Protein AF-A0A9D6CGY8-F1 (afdb_monomer)

Radius of gyration: 36.43 Å; Cα contacts (8 Å, |Δi|>4): 70; chains: 1; bounding box: 63×140×87 Å

Structure (mmCIF, N/CA/C/O backbone):
data_AF-A0A9D6CGY8-F1
#
_entry.id   AF-A0A9D6CGY8-F1
#
loop_
_atom_site.group_PDB
_atom_site.id
_atom_site.type_symbol
_atom_site.label_atom_id
_atom_site.label_alt_id
_atom_site.label_comp_id
_atom_site.label_asym_id
_atom_site.label_entity_id
_atom_site.label_seq_id
_atom_site.pdbx_PDB_ins_code
_atom_site.Cartn_x
_atom_site.Cartn_y
_atom_site.Cartn_z
_atom_site.occupancy
_atom_site.B_iso_or_equiv
_atom_site.auth_seq_id
_atom_site.auth_comp_id
_atom_site.auth_asym_id
_atom_site.auth_atom_id
_atom_site.pdbx_PDB_model_num
ATOM 1 N N . MET A 1 1 ? 20.160 89.219 35.884 1.00 53.94 1 MET A N 1
ATOM 2 C CA . MET A 1 1 ? 20.445 87.842 36.330 1.00 53.94 1 MET A CA 1
ATOM 3 C C . MET A 1 1 ? 19.257 87.003 35.904 1.00 53.94 1 MET A C 1
ATOM 5 O O . MET A 1 1 ? 18.220 87.092 36.541 1.00 53.94 1 MET A O 1
AT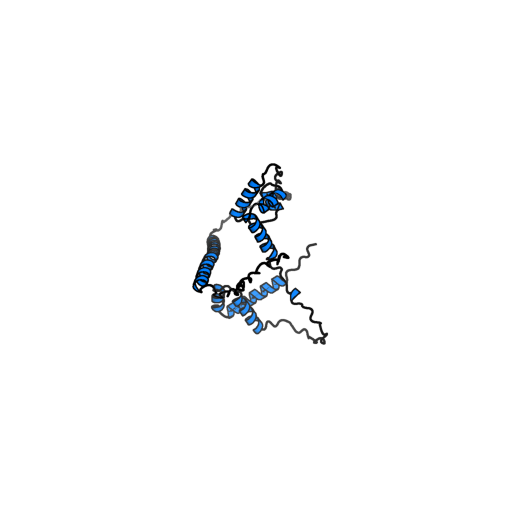OM 9 N N . ALA A 1 2 ? 19.349 86.359 34.744 1.00 49.28 2 ALA A N 1
ATOM 10 C CA . ALA A 1 2 ? 18.290 85.524 34.187 1.00 49.28 2 ALA A CA 1
ATOM 11 C C . ALA A 1 2 ? 18.932 84.180 33.837 1.00 49.28 2 ALA A C 1
ATOM 13 O O . ALA A 1 2 ? 19.940 84.161 33.132 1.00 49.28 2 ALA A O 1
ATOM 14 N N . ASP A 1 3 ? 18.400 83.115 34.431 1.00 51.38 3 ASP A N 1
ATOM 15 C CA . ASP A 1 3 ? 18.926 81.755 34.383 1.00 51.38 3 ASP A CA 1
ATOM 16 C C . ASP A 1 3 ? 18.882 81.156 32.972 1.00 51.38 3 ASP A C 1
ATOM 18 O O . ASP A 1 3 ? 17.837 81.085 32.322 1.00 51.38 3 ASP A O 1
ATOM 22 N N . ASP A 1 4 ? 20.049 80.694 32.529 1.00 55.53 4 ASP A N 1
ATOM 23 C CA . ASP A 1 4 ? 20.304 80.022 31.258 1.00 55.53 4 ASP A CA 1
ATOM 24 C C . ASP A 1 4 ? 19.995 78.522 31.421 1.00 55.53 4 ASP A C 1
ATOM 26 O O . ASP A 1 4 ? 20.866 77.701 31.706 1.00 55.53 4 ASP A O 1
ATOM 30 N N . ASN A 1 5 ? 18.719 78.148 31.304 1.00 69.38 5 ASN A N 1
ATOM 31 C CA . ASN A 1 5 ? 18.292 76.750 31.366 1.00 69.38 5 ASN A CA 1
ATOM 32 C C . ASN A 1 5 ? 18.092 76.202 29.944 1.00 69.38 5 ASN A C 1
ATOM 34 O O . ASN A 1 5 ? 16.983 76.200 29.405 1.00 69.38 5 ASN A O 1
ATOM 38 N N . ARG A 1 6 ? 19.189 75.779 29.302 1.00 59.38 6 ARG A N 1
ATOM 39 C CA . ARG A 1 6 ? 19.143 75.095 28.001 1.00 59.38 6 ARG A CA 1
ATOM 40 C C . ARG A 1 6 ? 19.013 73.579 28.192 1.00 59.38 6 ARG A C 1
ATOM 42 O O . ARG A 1 6 ? 19.896 72.977 28.801 1.00 59.38 6 ARG A O 1
ATOM 49 N N . PRO A 1 7 ? 17.985 72.930 27.620 1.00 63.53 7 PRO A N 1
ATOM 50 C CA . PRO A 1 7 ? 17.861 71.481 27.662 1.00 63.53 7 PRO A CA 1
ATOM 51 C C . PRO A 1 7 ? 18.929 70.822 26.776 1.00 63.53 7 PRO A C 1
ATOM 53 O O . PRO A 1 7 ? 18.987 71.035 25.565 1.00 63.53 7 PRO A O 1
ATOM 56 N N . THR A 1 8 ? 19.784 70.009 27.395 1.00 72.25 8 THR A N 1
ATOM 57 C CA . THR A 1 8 ? 20.736 69.124 26.718 1.00 72.25 8 THR A CA 1
ATOM 58 C C . THR A 1 8 ? 19.967 68.036 25.968 1.00 72.25 8 THR A C 1
ATOM 60 O O . THR A 1 8 ? 19.312 67.196 26.582 1.00 72.25 8 THR A O 1
ATOM 63 N N . LEU A 1 9 ? 20.030 68.047 24.635 1.00 68.94 9 LEU A N 1
ATOM 64 C CA . LEU A 1 9 ? 19.456 66.979 23.819 1.00 68.94 9 LEU A CA 1
ATOM 65 C C . LEU A 1 9 ? 20.288 65.691 23.965 1.00 68.94 9 LEU A C 1
ATOM 67 O O . LEU A 1 9 ? 21.520 65.758 23.927 1.00 68.94 9 LEU A O 1
ATOM 71 N N . PRO A 1 10 ? 19.646 64.518 24.108 1.00 64.94 10 PRO A N 1
ATOM 72 C CA . PRO A 1 10 ? 20.347 63.246 24.180 1.00 64.94 10 PRO A CA 1
ATOM 73 C C . PRO A 1 10 ? 21.010 62.925 22.836 1.00 64.94 10 PRO A C 1
ATOM 75 O O . PRO A 1 10 ? 20.368 62.876 21.787 1.00 64.94 10 PRO A O 1
ATOM 78 N N . SER A 1 11 ? 22.321 62.705 22.904 1.00 67.50 11 SER A N 1
ATOM 79 C CA . SER A 1 11 ? 23.175 62.255 21.807 1.00 67.50 11 SER A CA 1
ATOM 80 C C . SER A 1 11 ? 22.646 60.936 21.232 1.00 67.50 11 SER A C 1
ATOM 82 O O . SER A 1 11 ? 22.666 59.901 21.901 1.00 67.50 11 SER A O 1
ATOM 84 N N . MET A 1 12 ? 22.131 60.974 20.002 1.00 57.94 12 MET A N 1
ATOM 85 C CA . MET A 1 12 ? 21.681 59.781 19.289 1.00 57.94 12 MET A CA 1
ATOM 86 C C . MET A 1 12 ? 22.905 59.000 18.804 1.00 57.94 12 MET A C 1
ATOM 88 O O . MET A 1 12 ? 23.579 59.397 17.855 1.00 57.94 12 MET A O 1
ATOM 92 N N . ALA A 1 13 ? 23.203 57.889 19.476 1.00 66.00 13 ALA A N 1
ATOM 93 C CA . ALA A 1 13 ? 24.214 56.940 19.036 1.00 66.00 13 ALA A CA 1
ATOM 94 C C . ALA A 1 13 ? 23.815 56.341 17.676 1.00 66.00 13 ALA A C 1
ATOM 96 O O . ALA A 1 13 ? 22.717 55.804 17.519 1.00 66.00 13 ALA A O 1
ATOM 97 N N . ASN A 1 14 ? 24.717 56.441 16.696 1.00 64.12 14 ASN A N 1
ATOM 98 C CA . ASN A 1 14 ? 24.545 55.848 15.372 1.00 64.12 14 ASN A CA 1
ATOM 99 C C . ASN A 1 14 ? 24.391 54.318 15.486 1.00 64.12 14 ASN A C 1
ATOM 101 O O . ASN A 1 14 ? 25.255 53.674 16.091 1.00 64.12 14 ASN A O 1
ATOM 105 N N . PRO A 1 15 ? 23.345 53.714 14.894 1.00 65.50 15 PRO A N 1
ATOM 106 C CA . PRO A 1 15 ? 23.182 52.268 14.899 1.00 65.50 15 PRO A CA 1
ATOM 107 C C . PRO A 1 15 ? 24.289 51.614 14.066 1.00 65.50 15 PRO A C 1
ATOM 109 O O . PRO A 1 15 ? 24.511 51.951 12.903 1.00 65.50 15 PRO A O 1
ATOM 112 N N . THR A 1 16 ? 24.994 50.664 14.679 1.00 72.56 16 THR A N 1
ATOM 113 C CA . THR A 1 16 ? 25.997 49.829 14.017 1.00 72.56 16 THR A CA 1
ATOM 114 C C . THR A 1 16 ? 25.349 49.076 12.845 1.00 72.56 16 THR A C 1
ATOM 116 O O . THR A 1 16 ? 24.300 48.453 13.038 1.00 72.56 16 THR A O 1
ATOM 119 N N . PRO A 1 17 ? 25.930 49.106 11.630 1.00 67.50 17 PRO A N 1
ATOM 120 C CA . PRO A 1 17 ? 25.358 48.420 10.479 1.00 67.50 17 PRO A CA 1
ATOM 121 C C . PRO A 1 17 ? 25.337 46.910 10.731 1.00 67.50 17 PRO A C 1
ATOM 123 O O . PRO A 1 17 ? 26.370 46.277 10.942 1.00 67.50 17 PRO A O 1
ATOM 126 N N . THR A 1 18 ? 24.135 46.336 10.723 1.00 74.06 18 THR A N 1
ATOM 127 C CA . THR A 1 18 ? 23.935 44.888 10.821 1.00 74.06 18 THR A CA 1
ATOM 128 C C . THR A 1 18 ? 24.473 44.237 9.542 1.00 74.06 18 THR A C 1
ATOM 130 O O . THR A 1 18 ? 24.044 44.626 8.452 1.00 74.06 18 THR A O 1
ATOM 133 N N . PRO A 1 19 ? 25.413 43.277 9.625 1.00 69.44 19 PRO A N 1
ATOM 134 C CA . PRO A 1 19 ? 25.970 42.636 8.441 1.00 69.44 19 PRO A CA 1
ATOM 135 C C . PRO A 1 19 ? 24.878 41.853 7.707 1.00 69.44 19 PRO A C 1
ATOM 137 O O . PRO A 1 19 ? 24.155 41.052 8.302 1.00 69.44 19 PRO A O 1
ATOM 140 N N . ALA A 1 20 ? 24.754 42.105 6.403 1.00 68.19 20 ALA A N 1
ATOM 141 C CA . ALA A 1 20 ? 23.779 41.441 5.550 1.00 68.19 20 ALA A CA 1
ATOM 142 C C . ALA A 1 20 ? 23.981 39.910 5.571 1.00 68.19 20 ALA A C 1
ATOM 144 O O . ALA A 1 20 ? 25.125 39.441 5.535 1.00 68.19 20 ALA A O 1
ATOM 145 N N . PRO A 1 21 ? 22.893 39.117 5.609 1.00 67.31 21 PRO A N 1
ATOM 146 C CA . PRO A 1 21 ? 22.975 37.664 5.588 1.00 67.31 21 PRO A CA 1
ATOM 147 C C . PRO A 1 21 ? 23.623 37.218 4.278 1.00 67.31 21 PRO A C 1
ATOM 149 O O . PRO A 1 21 ? 23.075 37.419 3.194 1.00 67.31 21 PRO A O 1
ATOM 152 N N . GLN A 1 22 ? 24.813 36.627 4.374 1.00 66.19 22 GLN A N 1
ATOM 153 C CA . GLN A 1 22 ? 25.491 36.105 3.197 1.00 66.19 22 GLN A CA 1
ATOM 154 C C . GLN A 1 22 ? 24.674 34.960 2.581 1.00 66.19 22 GLN A C 1
ATOM 156 O O . GLN A 1 22 ? 24.158 34.108 3.317 1.00 66.19 22 GLN A O 1
ATOM 161 N N . PRO A 1 23 ? 24.559 34.902 1.242 1.00 62.47 23 PRO A N 1
ATOM 162 C CA . PRO A 1 23 ? 23.897 33.798 0.572 1.00 62.47 23 PRO A CA 1
ATOM 163 C C . PRO A 1 23 ? 24.663 32.515 0.888 1.00 62.47 23 PRO A C 1
ATOM 165 O O . PRO A 1 23 ? 25.840 32.367 0.553 1.00 62.47 23 PRO A O 1
ATOM 168 N N . ARG A 1 24 ? 23.989 31.577 1.558 1.00 60.00 24 ARG A N 1
ATOM 169 C CA . ARG A 1 24 ? 24.503 30.227 1.778 1.00 60.00 24 ARG A CA 1
ATOM 170 C C . ARG A 1 24 ? 24.779 29.610 0.411 1.00 60.00 24 ARG A C 1
ATOM 172 O O . ARG A 1 24 ? 23.849 29.210 -0.285 1.00 60.00 24 ARG A O 1
ATOM 179 N N . ARG A 1 25 ? 26.055 29.547 0.023 1.00 51.72 25 ARG A N 1
ATOM 180 C CA . ARG A 1 25 ? 26.517 28.699 -1.076 1.00 51.72 25 ARG A CA 1
ATOM 181 C C . ARG A 1 25 ? 26.150 27.267 -0.708 1.00 51.72 25 ARG A C 1
ATOM 183 O O . ARG A 1 25 ? 26.839 26.631 0.083 1.00 51.72 25 ARG A O 1
ATOM 190 N N . LEU A 1 26 ? 25.031 26.793 -1.247 1.00 54.16 26 LEU A N 1
ATOM 191 C CA . LEU A 1 26 ? 24.694 25.381 -1.269 1.00 54.16 26 LEU A CA 1
ATOM 192 C C . LEU A 1 26 ? 25.795 24.708 -2.081 1.00 54.16 26 LEU A C 1
ATOM 194 O O . LEU A 1 26 ? 25.855 24.830 -3.303 1.00 54.16 26 LEU A O 1
ATOM 198 N N . SER A 1 27 ? 26.726 24.083 -1.372 1.00 52.19 27 SER A N 1
ATOM 199 C CA . SER A 1 27 ? 27.723 23.195 -1.938 1.00 52.19 27 SER A CA 1
ATOM 200 C C . SER A 1 27 ? 26.984 22.088 -2.679 1.00 52.19 27 SER A C 1
ATOM 202 O O . SER A 1 27 ? 26.494 21.140 -2.069 1.00 52.19 27 SER A O 1
ATOM 204 N N . LEU A 1 28 ? 26.911 22.234 -4.000 1.00 56.88 28 LEU A N 1
ATOM 205 C CA . LEU A 1 28 ? 26.481 21.234 -4.971 1.00 56.88 28 LEU A CA 1
ATOM 206 C C . LEU A 1 28 ? 27.541 20.120 -5.086 1.00 56.88 28 LEU A C 1
ATOM 208 O O . LEU A 1 28 ? 27.944 19.731 -6.176 1.00 56.88 28 LEU A O 1
ATOM 212 N N . PHE A 1 29 ? 28.060 19.652 -3.952 1.00 51.62 29 PHE A N 1
ATOM 213 C CA . PHE A 1 29 ? 28.848 18.435 -3.894 1.00 51.62 29 PHE A CA 1
ATOM 214 C C . PHE A 1 29 ? 27.840 17.302 -3.791 1.00 51.62 29 PHE A C 1
ATOM 216 O O . PHE A 1 29 ? 27.239 17.078 -2.739 1.00 51.62 29 PHE A O 1
ATOM 223 N N . GLY A 1 30 ? 27.601 16.644 -4.926 1.00 58.78 30 GLY A N 1
ATOM 224 C CA . GLY A 1 30 ? 26.879 15.382 -4.953 1.00 58.78 30 GLY A CA 1
ATOM 225 C C . GLY A 1 30 ? 27.506 14.383 -3.972 1.00 58.78 30 GLY A C 1
ATOM 226 O O . GLY A 1 30 ? 28.678 14.534 -3.605 1.00 58.78 30 GLY A O 1
ATOM 227 N N . PRO A 1 31 ? 26.735 13.380 -3.518 1.00 55.56 31 PRO A N 1
ATOM 228 C CA . PRO A 1 31 ? 27.263 12.352 -2.634 1.00 55.56 31 PRO A CA 1
ATOM 229 C C . PRO A 1 31 ? 28.539 11.758 -3.251 1.00 55.56 31 PRO A C 1
ATOM 231 O O . PRO A 1 31 ? 28.585 11.560 -4.469 1.00 55.56 31 PRO A O 1
ATOM 234 N N . PRO A 1 32 ? 29.589 11.506 -2.446 1.00 60.88 32 PRO A N 1
ATOM 235 C CA . PRO A 1 32 ? 30.816 10.912 -2.955 1.00 60.88 32 PRO A CA 1
ATOM 236 C C . PRO A 1 32 ? 30.455 9.614 -3.678 1.00 60.88 32 PRO A C 1
ATOM 238 O O . PRO A 1 32 ? 29.660 8.831 -3.165 1.00 60.88 32 PRO A O 1
ATOM 241 N N . VAL A 1 33 ? 31.016 9.390 -4.867 1.00 61.44 33 VAL A N 1
ATOM 242 C CA . VAL A 1 33 ? 30.700 8.239 -5.740 1.00 61.44 33 VAL A CA 1
ATOM 243 C C . VAL A 1 33 ? 30.766 6.904 -4.975 1.00 61.44 33 VAL A C 1
ATOM 245 O O . VAL A 1 33 ? 29.944 6.018 -5.194 1.00 61.44 33 VAL A O 1
ATOM 248 N N . ALA A 1 34 ? 31.643 6.813 -3.971 1.00 62.41 34 ALA A N 1
ATOM 249 C CA . ALA A 1 34 ? 31.746 5.676 -3.057 1.00 62.41 34 ALA A CA 1
ATOM 250 C C . ALA A 1 34 ? 30.457 5.374 -2.255 1.00 62.41 34 ALA A C 1
ATOM 252 O O . ALA A 1 34 ? 30.153 4.213 -1.992 1.00 62.41 34 ALA A O 1
ATOM 253 N N . ALA A 1 35 ? 29.674 6.391 -1.881 1.00 58.28 35 ALA A N 1
ATOM 254 C CA . ALA A 1 35 ? 28.405 6.215 -1.172 1.00 58.28 35 ALA A CA 1
ATOM 255 C C . ALA A 1 35 ? 27.292 5.691 -2.095 1.00 58.28 35 ALA A C 1
ATOM 257 O O . ALA A 1 35 ? 26.419 4.949 -1.648 1.00 58.28 35 ALA A O 1
ATOM 258 N N . VAL A 1 36 ? 27.341 6.033 -3.387 1.00 62.50 36 VAL A N 1
ATOM 259 C CA . VAL A 1 36 ? 26.381 5.532 -4.382 1.00 62.50 36 VAL A CA 1
ATOM 260 C C . VAL A 1 36 ? 26.648 4.054 -4.688 1.00 62.50 36 VAL A C 1
ATOM 262 O O . VAL A 1 36 ? 25.707 3.267 -4.762 1.00 62.50 36 VAL A O 1
ATOM 265 N N . GLU A 1 37 ? 27.916 3.642 -4.776 1.00 68.06 37 GLU A N 1
ATOM 266 C CA . GLU A 1 37 ? 28.275 2.230 -4.972 1.00 68.06 37 GLU A CA 1
ATOM 267 C C . GLU A 1 37 ? 27.946 1.346 -3.761 1.00 68.06 37 GLU A C 1
ATOM 269 O O . GLU A 1 37 ? 27.493 0.212 -3.934 1.00 68.06 37 GLU A O 1
ATOM 274 N N . ALA A 1 38 ? 28.130 1.854 -2.537 1.00 69.75 38 ALA A N 1
ATOM 275 C CA . ALA A 1 38 ? 27.755 1.126 -1.325 1.00 69.75 38 ALA A CA 1
ATOM 276 C C . ALA A 1 38 ? 26.236 0.886 -1.262 1.00 69.75 38 ALA A C 1
ATOM 278 O O . ALA A 1 38 ? 25.800 -0.240 -1.026 1.00 69.75 38 ALA A O 1
ATOM 279 N N . PHE A 1 39 ? 25.437 1.911 -1.578 1.00 63.94 39 PHE A N 1
ATOM 280 C CA . PHE A 1 39 ? 23.978 1.802 -1.608 1.00 63.94 39 PHE A CA 1
ATOM 281 C C . PHE A 1 39 ? 23.478 0.862 -2.720 1.00 63.94 39 PHE A C 1
ATOM 283 O O . PHE A 1 39 ? 22.548 0.084 -2.509 1.00 63.94 39 PHE A O 1
ATOM 290 N N . ALA A 1 40 ? 24.124 0.867 -3.892 1.00 67.06 40 ALA A N 1
ATOM 291 C CA . ALA A 1 40 ? 23.796 -0.057 -4.979 1.00 67.06 40 ALA A CA 1
ATOM 292 C C . ALA A 1 40 ? 24.091 -1.525 -4.613 1.00 67.06 40 ALA A C 1
ATOM 294 O O . ALA A 1 40 ? 23.291 -2.408 -4.929 1.00 67.06 40 ALA A O 1
ATOM 295 N N . LYS A 1 41 ? 25.199 -1.797 -3.905 1.00 72.25 41 LYS A N 1
ATOM 296 C CA . LYS A 1 41 ? 25.520 -3.146 -3.404 1.00 72.25 41 LYS A CA 1
ATOM 297 C C . LYS A 1 41 ? 24.547 -3.616 -2.323 1.00 72.25 41 LYS A C 1
ATOM 299 O O . LYS A 1 41 ? 24.165 -4.783 -2.327 1.00 72.25 41 LYS A O 1
ATOM 304 N N . GLU A 1 42 ? 24.111 -2.725 -1.437 1.00 68.31 42 GLU A N 1
ATOM 305 C CA . GLU A 1 42 ? 23.150 -3.057 -0.379 1.00 68.31 42 GLU A CA 1
ATOM 306 C C . GLU A 1 42 ? 21.751 -3.355 -0.951 1.00 68.31 42 GLU A C 1
ATOM 308 O O . GLU A 1 42 ? 21.131 -4.360 -0.599 1.00 68.31 42 GLU A O 1
ATOM 313 N N . MET A 1 43 ? 21.294 -2.571 -1.933 1.00 65.19 43 MET A N 1
ATOM 314 C CA . MET A 1 43 ? 20.026 -2.819 -2.636 1.00 65.19 43 MET A CA 1
ATOM 315 C C . MET A 1 43 ? 20.044 -4.100 -3.489 1.00 65.19 43 MET A C 1
ATOM 317 O O . MET A 1 43 ? 19.011 -4.760 -3.627 1.00 65.19 43 MET A O 1
ATOM 321 N N . ALA A 1 44 ? 21.200 -4.495 -4.034 1.00 62.59 44 ALA A N 1
ATOM 322 C CA . ALA A 1 44 ? 21.344 -5.764 -4.752 1.00 62.59 44 ALA A CA 1
ATOM 323 C C . ALA A 1 44 ? 21.198 -6.987 -3.826 1.00 62.59 44 ALA A C 1
ATOM 325 O O . ALA A 1 44 ? 20.666 -8.014 -4.248 1.00 62.59 44 ALA A O 1
ATOM 326 N N . LEU A 1 45 ? 21.611 -6.870 -2.558 1.00 59.34 45 LEU A N 1
ATOM 327 C CA . LEU A 1 45 ? 21.491 -7.945 -1.571 1.00 59.34 45 LEU A CA 1
ATOM 328 C C . LEU A 1 45 ? 20.035 -8.144 -1.108 1.00 59.34 45 LEU A C 1
ATOM 330 O O . LEU A 1 45 ? 19.586 -9.275 -0.932 1.00 59.34 45 LEU A O 1
ATOM 334 N N . ILE A 1 46 ? 19.272 -7.054 -0.977 1.00 59.47 46 ILE A N 1
ATOM 335 C CA . ILE A 1 46 ? 17.864 -7.089 -0.538 1.00 59.47 46 ILE A CA 1
ATOM 336 C C . ILE A 1 46 ? 16.950 -7.715 -1.608 1.00 59.47 46 ILE A C 1
ATOM 338 O O . ILE A 1 46 ? 16.000 -8.420 -1.271 1.00 59.47 46 ILE A O 1
ATOM 342 N N . ASN A 1 47 ? 17.262 -7.540 -2.897 1.00 55.50 47 ASN A N 1
ATOM 343 C CA . ASN A 1 47 ? 16.465 -8.097 -3.998 1.00 55.50 47 ASN A CA 1
ATOM 344 C C . ASN A 1 47 ? 16.810 -9.552 -4.385 1.00 55.50 47 ASN A C 1
ATOM 346 O O . ASN A 1 47 ? 16.094 -10.136 -5.197 1.00 55.50 47 ASN A O 1
ATOM 350 N N . GLN A 1 48 ? 17.850 -10.174 -3.812 1.00 55.09 48 GLN A N 1
ATOM 351 C CA . GLN A 1 48 ? 18.162 -11.595 -4.062 1.00 55.09 48 GLN A CA 1
ATOM 352 C C . GLN A 1 48 ? 17.387 -12.571 -3.163 1.00 55.09 48 GLN A C 1
ATOM 354 O O . GLN A 1 48 ? 17.121 -13.702 -3.574 1.00 55.09 48 GLN A O 1
ATOM 359 N N . ALA A 1 49 ? 16.983 -12.146 -1.964 1.00 52.06 49 ALA A N 1
ATOM 360 C CA . ALA A 1 49 ? 16.289 -13.004 -1.004 1.00 52.06 49 ALA A CA 1
ATOM 361 C C . ALA A 1 49 ? 14.954 -13.608 -1.511 1.00 52.06 49 ALA A C 1
ATOM 363 O O . ALA A 1 49 ? 14.728 -14.796 -1.269 1.00 52.06 49 ALA A O 1
ATOM 364 N N . PRO A 1 50 ? 14.077 -12.888 -2.246 1.00 52.47 50 PRO A N 1
ATOM 365 C CA . PRO A 1 50 ? 12.808 -13.471 -2.689 1.00 52.47 50 PRO A CA 1
ATOM 366 C C . PRO A 1 50 ? 12.947 -14.455 -3.865 1.00 52.47 50 PRO A C 1
ATOM 368 O O . PRO A 1 50 ? 12.103 -15.337 -4.016 1.00 52.47 50 PRO A O 1
ATOM 371 N N . LEU A 1 51 ? 14.011 -14.373 -4.676 1.00 51.53 51 LEU A N 1
ATOM 372 C CA . LEU A 1 51 ? 14.192 -15.267 -5.832 1.00 51.53 51 LEU A CA 1
ATOM 373 C C . LEU A 1 51 ? 14.663 -16.675 -5.437 1.00 51.53 51 LEU A C 1
ATOM 375 O O . LEU A 1 51 ? 14.307 -17.649 -6.099 1.00 51.53 51 LEU A O 1
ATOM 379 N N . LEU A 1 52 ? 15.402 -16.810 -4.332 1.00 56.00 52 LEU A N 1
ATOM 380 C CA . LEU A 1 52 ? 15.801 -18.124 -3.816 1.00 56.00 52 LEU A CA 1
ATOM 381 C C . LEU A 1 52 ? 14.618 -18.894 -3.203 1.00 56.00 52 LEU A C 1
ATOM 383 O O . LEU A 1 52 ? 14.567 -20.116 -3.321 1.00 56.00 52 LEU A O 1
ATOM 387 N N . ALA A 1 53 ? 13.629 -18.196 -2.635 1.00 54.91 53 ALA A N 1
ATOM 388 C CA . ALA A 1 53 ? 12.420 -18.826 -2.102 1.00 54.91 53 ALA A CA 1
ATOM 389 C C . ALA A 1 53 ? 11.514 -19.393 -3.211 1.00 54.91 53 ALA A C 1
ATOM 391 O O . ALA A 1 53 ? 10.967 -20.481 -3.061 1.00 54.91 53 ALA A O 1
ATOM 392 N N . ILE A 1 54 ? 11.402 -18.703 -4.353 1.00 55.66 54 ILE A N 1
ATOM 393 C CA . ILE A 1 54 ? 10.607 -19.180 -5.499 1.00 55.66 54 ILE A CA 1
ATOM 394 C C . ILE A 1 54 ? 11.277 -20.395 -6.160 1.00 55.66 54 ILE A C 1
ATOM 396 O O . ILE A 1 54 ? 10.593 -21.347 -6.536 1.00 55.66 54 ILE A O 1
ATOM 400 N N . ARG A 1 55 ? 12.616 -20.416 -6.236 1.00 59.09 55 ARG A N 1
ATOM 401 C CA . ARG A 1 55 ? 13.364 -21.565 -6.767 1.00 59.09 55 ARG A CA 1
ATOM 402 C C . ARG A 1 55 ? 13.211 -22.817 -5.893 1.00 59.09 55 ARG A C 1
ATOM 404 O O . ARG A 1 55 ? 12.992 -23.891 -6.437 1.00 59.09 55 ARG A O 1
ATOM 411 N N . ALA A 1 56 ? 13.228 -22.673 -4.565 1.00 57.28 56 ALA A N 1
ATOM 412 C CA . ALA A 1 56 ? 13.018 -23.792 -3.640 1.00 57.28 56 ALA A CA 1
ATOM 413 C C . ALA A 1 56 ? 11.599 -24.393 -3.721 1.00 57.28 56 ALA A C 1
ATOM 415 O O . ALA A 1 56 ? 11.430 -25.596 -3.546 1.00 57.28 56 ALA A O 1
ATOM 416 N N . VAL A 1 57 ? 10.577 -23.583 -4.025 1.00 58.66 57 VAL A N 1
ATOM 417 C CA . VAL A 1 57 ? 9.193 -24.070 -4.190 1.00 58.66 57 VAL A CA 1
ATOM 418 C C . VAL A 1 57 ? 9.007 -24.832 -5.508 1.00 58.66 57 VAL A C 1
ATOM 420 O O . VAL A 1 57 ? 8.241 -25.790 -5.546 1.00 58.66 57 VAL A O 1
ATOM 423 N N . MET A 1 58 ? 9.728 -24.467 -6.573 1.00 57.88 58 MET A N 1
ATOM 424 C CA . MET A 1 58 ? 9.692 -25.223 -7.834 1.00 57.88 58 MET A CA 1
ATOM 425 C C . MET A 1 58 ? 10.467 -26.546 -7.775 1.00 57.88 58 MET A C 1
ATOM 427 O O . MET A 1 58 ? 10.123 -27.472 -8.501 1.00 57.88 58 MET A O 1
ATOM 431 N N . GLU A 1 59 ? 11.475 -26.661 -6.911 1.00 59.81 59 GLU A N 1
ATOM 432 C CA . GLU A 1 59 ? 12.296 -27.875 -6.778 1.00 59.81 59 GLU A CA 1
ATOM 433 C C . GLU A 1 59 ? 11.641 -28.951 -5.883 1.00 59.81 59 GLU A C 1
ATOM 435 O O . GLU A 1 59 ? 11.988 -30.122 -5.969 1.00 59.81 59 GLU A O 1
ATOM 440 N N . LEU A 1 60 ? 10.625 -28.586 -5.088 1.00 55.06 60 LEU A N 1
ATOM 441 C CA . LEU A 1 60 ? 9.840 -29.497 -4.234 1.00 55.06 60 LEU A CA 1
ATOM 442 C C . LEU A 1 60 ? 8.548 -30.029 -4.888 1.00 55.06 60 LEU A C 1
ATOM 444 O O . LEU A 1 60 ? 7.809 -30.784 -4.262 1.00 55.06 60 LEU A O 1
ATOM 448 N N . GLY A 1 61 ? 8.251 -29.638 -6.131 1.00 51.03 61 GLY A N 1
ATOM 449 C CA . GLY A 1 61 ? 7.006 -29.995 -6.824 1.00 51.03 61 GLY A CA 1
ATOM 450 C C . GLY A 1 61 ? 7.069 -31.239 -7.717 1.00 51.03 61 GLY A C 1
ATOM 451 O O . GLY A 1 61 ? 6.100 -31.496 -8.427 1.00 51.03 61 GLY A O 1
ATOM 452 N N . GLN A 1 62 ? 8.184 -31.979 -7.739 1.00 50.16 62 GLN A N 1
ATOM 453 C CA . GLN A 1 62 ? 8.452 -32.991 -8.775 1.00 50.16 62 GLN A CA 1
ATOM 454 C C . GLN A 1 62 ? 8.572 -34.440 -8.270 1.00 50.16 62 GLN A C 1
ATOM 456 O O . GLN A 1 62 ? 9.094 -35.292 -8.982 1.00 50.16 62 GLN A O 1
ATOM 461 N N . GLU A 1 63 ? 8.050 -34.744 -7.081 1.00 49.31 63 GLU A N 1
ATOM 462 C CA . GLU A 1 63 ? 8.010 -36.111 -6.549 1.00 49.31 63 GLU A CA 1
ATOM 463 C C . GLU A 1 63 ? 6.668 -36.356 -5.842 1.00 49.31 63 GLU A C 1
ATOM 465 O O . GLU A 1 63 ? 6.550 -36.333 -4.620 1.00 49.31 63 GLU A O 1
ATOM 470 N N . ILE A 1 64 ? 5.606 -36.524 -6.633 1.00 53.00 64 ILE A N 1
ATOM 471 C CA . ILE A 1 64 ? 4.421 -37.255 -6.178 1.00 53.00 64 ILE A CA 1
ATOM 472 C C . ILE A 1 64 ? 4.218 -38.378 -7.180 1.00 53.00 64 ILE A C 1
ATOM 474 O O . ILE A 1 64 ? 3.633 -38.193 -8.247 1.00 53.00 64 ILE A O 1
ATOM 478 N N . ASP A 1 65 ? 4.795 -39.518 -6.815 1.00 52.41 65 ASP A N 1
ATOM 479 C CA . ASP A 1 65 ? 4.541 -40.819 -7.404 1.00 52.41 65 ASP A CA 1
ATOM 480 C C . ASP A 1 65 ? 3.041 -41.092 -7.537 1.00 52.41 65 ASP A C 1
ATOM 482 O O . ASP A 1 65 ? 2.241 -40.831 -6.633 1.00 52.41 65 ASP A O 1
ATOM 486 N N . ASP A 1 66 ? 2.710 -41.672 -8.686 1.00 52.34 66 ASP A N 1
ATOM 487 C CA . ASP A 1 66 ? 1.464 -42.348 -9.023 1.00 52.34 66 ASP A CA 1
ATOM 488 C C . ASP A 1 66 ? 0.889 -43.156 -7.842 1.00 52.34 66 ASP A C 1
ATOM 490 O O . ASP A 1 66 ? 1.407 -44.231 -7.510 1.00 52.34 66 ASP A O 1
ATOM 494 N N . PRO A 1 67 ? -0.261 -42.771 -7.257 1.00 55.88 67 PRO A N 1
ATOM 495 C CA . PRO A 1 67 ? -1.089 -43.746 -6.589 1.00 55.88 67 PRO A CA 1
ATOM 496 C C . PRO A 1 67 ? -1.898 -44.456 -7.677 1.00 55.88 67 PRO A C 1
ATOM 498 O O . PRO A 1 67 ? -2.926 -43.969 -8.149 1.00 55.88 67 PRO A O 1
ATOM 501 N N . THR A 1 68 ? -1.441 -45.652 -8.049 1.00 55.31 68 THR A N 1
ATOM 502 C CA . THR A 1 68 ? -2.275 -46.669 -8.699 1.00 55.31 68 THR A CA 1
ATOM 503 C C . THR A 1 68 ? -3.471 -46.963 -7.786 1.00 55.31 68 THR A C 1
ATOM 505 O O . THR A 1 68 ? -3.440 -47.851 -6.935 1.00 55.31 68 THR A O 1
ATOM 508 N N . VAL A 1 69 ? -4.543 -46.182 -7.927 1.00 46.09 69 VAL A N 1
ATOM 509 C CA . VAL A 1 69 ? -5.818 -46.428 -7.256 1.00 46.09 69 VAL A CA 1
ATOM 510 C C . VAL A 1 69 ? -6.573 -47.452 -8.088 1.00 46.09 69 VAL A C 1
ATOM 512 O O . VAL A 1 69 ? -7.211 -47.144 -9.096 1.00 46.09 69 VAL A O 1
ATOM 515 N N . SER A 1 70 ? -6.478 -48.705 -7.643 1.00 50.09 70 SER A N 1
ATOM 516 C CA . SER A 1 70 ? -7.396 -49.769 -8.033 1.00 50.09 70 SER A CA 1
ATOM 517 C C . SER A 1 70 ? -8.834 -49.306 -7.820 1.00 50.09 70 SER A C 1
ATOM 519 O O . SER A 1 70 ? -9.263 -49.037 -6.702 1.00 50.09 70 SER A O 1
ATOM 521 N N . ARG A 1 71 ? -9.564 -49.229 -8.930 1.00 47.25 71 ARG A 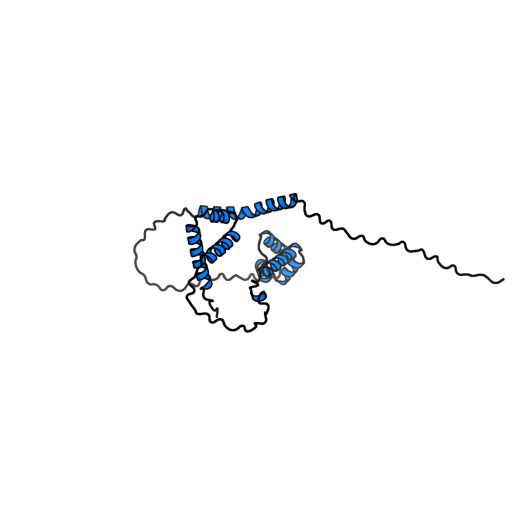N 1
ATOM 522 C CA . ARG A 1 71 ? -10.999 -48.972 -9.037 1.00 47.25 71 ARG A CA 1
ATOM 523 C C . ARG A 1 71 ? -11.765 -50.277 -8.770 1.00 47.25 71 ARG A C 1
ATOM 525 O O . ARG A 1 71 ? -11.705 -51.163 -9.624 1.00 47.25 71 ARG A O 1
ATOM 532 N N . PRO A 1 72 ? -12.510 -50.427 -7.658 1.00 51.69 72 PRO A N 1
ATOM 533 C CA . PRO A 1 72 ? -13.482 -51.498 -7.533 1.00 51.69 72 PRO A CA 1
ATOM 534 C C . PRO A 1 72 ? -14.795 -51.107 -8.224 1.00 51.69 72 PRO A C 1
ATOM 536 O O . PRO A 1 72 ? -15.183 -49.939 -8.292 1.00 51.69 72 PRO A O 1
ATOM 539 N N . ALA A 1 73 ? -15.434 -52.118 -8.801 1.00 53.75 73 ALA A N 1
ATOM 540 C CA . ALA A 1 73 ? -16.675 -52.032 -9.552 1.00 53.75 73 ALA A CA 1
ATOM 541 C C . ALA A 1 73 ? -17.880 -51.622 -8.679 1.00 53.75 73 ALA A C 1
ATOM 543 O O . ALA A 1 73 ? -17.884 -51.798 -7.465 1.00 53.75 73 ALA A O 1
ATOM 544 N N . ALA A 1 74 ? -18.888 -51.076 -9.363 1.00 47.59 74 ALA A N 1
ATOM 545 C CA . ALA A 1 74 ? -20.153 -50.517 -8.876 1.00 47.59 74 ALA A CA 1
ATOM 546 C C . ALA A 1 74 ? -20.982 -51.478 -7.976 1.00 47.59 74 ALA A C 1
ATOM 548 O O . ALA A 1 74 ? -20.708 -52.679 -7.963 1.00 47.59 74 ALA A O 1
ATOM 549 N N . PRO A 1 75 ? -22.038 -51.000 -7.278 1.00 59.00 75 PRO A N 1
ATOM 550 C CA . PRO A 1 75 ? -23.301 -50.737 -7.977 1.00 59.00 75 PRO A CA 1
ATOM 551 C C . PRO A 1 75 ? -24.087 -49.492 -7.522 1.00 59.00 75 PRO A C 1
ATOM 553 O O . PRO A 1 75 ? -23.901 -48.933 -6.446 1.00 59.00 75 PRO A O 1
ATOM 556 N N . ALA A 1 76 ? -24.987 -49.107 -8.425 1.00 57.16 76 ALA A N 1
ATOM 557 C CA . ALA A 1 76 ? -26.006 -48.074 -8.353 1.00 57.16 76 ALA A CA 1
ATOM 558 C C . ALA A 1 76 ? -26.742 -47.947 -7.007 1.00 57.16 76 ALA A C 1
ATOM 560 O O . ALA A 1 76 ? -27.269 -48.924 -6.480 1.00 57.16 76 ALA A O 1
ATOM 561 N N . ALA A 1 77 ? -26.889 -46.705 -6.550 1.00 47.50 77 ALA A N 1
ATOM 562 C CA . ALA A 1 77 ? -28.015 -46.269 -5.736 1.00 47.50 77 ALA A CA 1
ATOM 563 C C . ALA A 1 77 ? -28.257 -44.777 -6.004 1.00 47.50 77 ALA A C 1
ATOM 565 O O . ALA A 1 77 ? -27.422 -43.926 -5.701 1.00 47.50 77 ALA A O 1
ATOM 566 N N . GLU A 1 78 ? -29.389 -44.486 -6.635 1.00 53.88 78 GLU A N 1
ATOM 567 C CA . GLU A 1 78 ? -29.931 -43.143 -6.804 1.00 53.88 78 GLU A CA 1
ATOM 568 C C . GLU A 1 78 ? -30.289 -42.559 -5.429 1.00 53.88 78 GLU A C 1
ATOM 570 O O . GLU A 1 78 ? -31.052 -43.160 -4.673 1.00 53.88 78 GLU A O 1
ATOM 575 N N . ALA A 1 79 ? -29.767 -41.373 -5.109 1.00 52.69 79 ALA A N 1
ATOM 576 C CA . ALA A 1 79 ? -30.299 -40.523 -4.048 1.00 52.69 79 ALA A CA 1
ATOM 577 C C . ALA A 1 79 ? -30.040 -39.039 -4.385 1.00 52.69 79 ALA A C 1
ATOM 579 O O . ALA A 1 79 ? -28.969 -38.704 -4.897 1.00 52.69 79 ALA A O 1
ATOM 580 N N . PRO A 1 80 ? -31.012 -38.141 -4.140 1.00 54.91 80 PRO A N 1
ATOM 581 C CA . PRO A 1 80 ? -30.966 -36.755 -4.592 1.00 54.91 80 PRO A CA 1
ATOM 582 C C . PRO A 1 80 ? -29.944 -35.952 -3.781 1.00 54.91 80 PRO A C 1
ATOM 584 O O . PRO A 1 80 ? -30.047 -35.8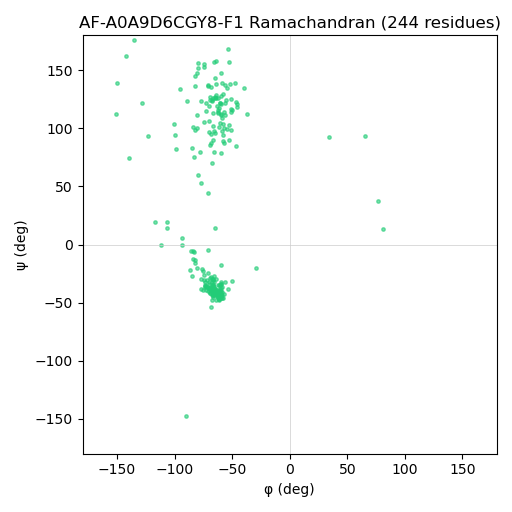37 -2.560 1.00 54.91 80 PRO A O 1
ATOM 587 N N . ILE A 1 81 ? -28.966 -35.366 -4.473 1.00 50.72 81 ILE A N 1
ATOM 588 C CA . ILE A 1 81 ? -27.996 -34.441 -3.884 1.00 50.72 81 ILE A CA 1
ATOM 589 C C . ILE A 1 81 ? -28.739 -33.146 -3.550 1.00 50.72 81 ILE A C 1
ATOM 591 O O . ILE A 1 81 ? -28.968 -32.286 -4.401 1.00 50.72 81 ILE A O 1
ATOM 595 N N . ALA A 1 82 ? -29.142 -33.034 -2.286 1.00 49.44 82 ALA A N 1
ATOM 596 C CA . ALA A 1 82 ? -29.465 -31.765 -1.670 1.00 49.44 82 ALA A CA 1
ATOM 597 C C . ALA A 1 82 ? -28.211 -30.885 -1.716 1.00 49.44 82 ALA A C 1
ATOM 599 O O . ALA A 1 82 ? -27.145 -31.257 -1.225 1.00 49.44 82 ALA A O 1
ATOM 600 N N . LEU A 1 83 ? -28.368 -29.730 -2.352 1.00 49.06 83 LEU A N 1
ATOM 601 C CA . LEU A 1 83 ? -27.407 -28.646 -2.460 1.00 49.06 83 LEU A CA 1
ATOM 602 C C . LEU A 1 83 ? -27.035 -28.166 -1.044 1.00 49.06 83 LEU A C 1
ATOM 604 O O . LEU A 1 83 ? -27.697 -27.302 -0.471 1.00 49.06 83 LEU A O 1
ATOM 608 N N . ALA A 1 84 ? -26.011 -28.777 -0.449 1.00 45.91 84 ALA A N 1
ATOM 609 C CA . ALA A 1 84 ? -25.418 -28.324 0.798 1.00 45.91 84 ALA A CA 1
ATOM 610 C C . ALA A 1 84 ? -24.702 -27.000 0.514 1.00 45.91 84 ALA A C 1
ATOM 612 O O . ALA A 1 84 ? -23.582 -26.969 0.010 1.00 45.91 84 ALA A O 1
ATOM 613 N N . ALA A 1 85 ? -25.406 -25.900 0.776 1.00 49.56 85 ALA A N 1
ATOM 614 C CA . ALA A 1 85 ? -24.822 -24.576 0.852 1.00 49.56 85 ALA A CA 1
ATOM 615 C C . ALA A 1 85 ? -23.717 -24.621 1.910 1.00 49.56 85 ALA A C 1
ATOM 617 O O . ALA A 1 85 ? -23.998 -24.850 3.088 1.00 49.56 85 ALA A O 1
ATOM 618 N N . GLU A 1 86 ? -22.465 -24.452 1.485 1.00 43.84 86 GLU A N 1
ATOM 619 C CA . GLU A 1 86 ? -21.362 -24.318 2.424 1.00 43.84 86 GLU A CA 1
ATOM 620 C C . GLU A 1 86 ? -21.680 -23.157 3.376 1.00 43.84 86 GLU A C 1
ATOM 622 O O . GLU A 1 86 ? -21.979 -22.046 2.913 1.00 43.84 86 GLU A O 1
ATOM 627 N N . PRO A 1 87 ? -21.675 -23.390 4.700 1.00 46.78 87 PRO A N 1
ATOM 628 C CA . PRO A 1 87 ? -21.909 -22.336 5.661 1.00 46.78 87 PRO A CA 1
ATOM 629 C C . PRO A 1 87 ? -20.733 -21.373 5.559 1.00 46.78 87 PRO A C 1
ATOM 631 O O . PRO A 1 87 ? -19.636 -21.622 6.057 1.00 46.78 87 PRO A O 1
ATOM 634 N N . THR A 1 88 ? -20.984 -20.259 4.875 1.00 52.06 88 THR A N 1
ATOM 635 C CA . THR A 1 88 ? -20.164 -19.054 4.963 1.00 52.06 88 THR A CA 1
ATOM 636 C C . THR A 1 88 ? -19.911 -18.836 6.452 1.00 52.06 88 THR A C 1
ATOM 638 O O . THR A 1 88 ? -20.899 -18.755 7.186 1.00 52.06 88 THR A O 1
ATOM 641 N N . PRO A 1 89 ? -18.656 -18.806 6.937 1.00 52.72 89 PRO A N 1
ATOM 642 C CA . PRO A 1 89 ? -18.406 -18.599 8.350 1.00 52.72 89 PRO A CA 1
ATOM 643 C C . PRO A 1 89 ? -19.003 -17.241 8.698 1.00 52.72 89 PRO A C 1
ATOM 645 O O . PRO A 1 89 ? -18.470 -16.199 8.308 1.00 52.72 89 PRO A O 1
ATOM 648 N N . GLU A 1 90 ? -20.154 -17.259 9.373 1.00 46.84 90 GLU A N 1
ATOM 649 C CA . GLU A 1 90 ? -20.704 -16.100 10.046 1.00 46.84 90 GLU A CA 1
ATOM 650 C C . GLU A 1 90 ? -19.591 -15.623 10.968 1.00 46.84 90 GLU A C 1
ATOM 652 O O . GLU A 1 90 ? -19.318 -16.207 12.014 1.00 46.84 90 GLU A O 1
ATOM 657 N N . GLN A 1 91 ? -18.874 -14.595 10.517 1.00 55.44 91 GLN A N 1
ATOM 658 C CA . GLN A 1 91 ? -17.979 -13.816 11.344 1.00 55.44 91 GLN A CA 1
ATOM 659 C C . GLN A 1 91 ? -18.841 -13.273 12.470 1.00 55.44 91 GLN A C 1
ATOM 661 O O . GLN A 1 91 ? -19.506 -12.245 12.320 1.00 55.44 91 GLN A O 1
ATOM 666 N N . THR A 1 92 ? -18.851 -14.009 13.578 1.00 48.28 92 THR A N 1
ATOM 667 C CA . THR A 1 92 ? -19.407 -13.614 14.856 1.00 48.28 92 THR A CA 1
ATOM 668 C C . THR A 1 92 ? -18.806 -12.258 15.158 1.00 48.28 92 THR A C 1
ATOM 670 O O . THR A 1 92 ? -17.640 -12.157 15.539 1.00 48.28 92 THR A O 1
ATOM 673 N N . ARG A 1 93 ? -19.562 -11.193 14.871 1.00 53.28 93 ARG A N 1
ATOM 674 C CA . ARG A 1 93 ? -19.112 -9.826 15.108 1.00 53.28 93 ARG A CA 1
ATOM 675 C C . ARG A 1 93 ? -18.845 -9.757 16.604 1.00 53.28 93 ARG A C 1
ATOM 677 O O . ARG A 1 93 ? -19.806 -9.903 17.363 1.00 53.28 93 ARG A O 1
ATOM 684 N N . PRO A 1 94 ? -17.584 -9.605 17.044 1.00 58.69 94 PRO A N 1
ATOM 685 C CA . PRO A 1 94 ? -17.303 -9.529 18.462 1.00 58.69 94 PRO A CA 1
ATOM 686 C C . PRO A 1 94 ? -18.136 -8.374 19.004 1.00 58.69 94 PRO A C 1
ATOM 688 O O . PRO A 1 94 ? -18.065 -7.256 18.485 1.00 58.69 94 PRO A O 1
ATOM 691 N N . SER A 1 95 ? -18.994 -8.676 19.982 1.00 56.53 95 SER A N 1
ATOM 692 C CA . SER A 1 95 ? -19.743 -7.661 20.715 1.00 56.53 95 SER A CA 1
ATOM 693 C C . SER A 1 95 ? -18.728 -6.617 21.160 1.00 56.53 95 SER A C 1
ATOM 695 O O . SER A 1 95 ? -17.760 -6.955 21.845 1.00 56.53 95 SER A O 1
ATOM 697 N N . ILE A 1 96 ? -18.871 -5.389 20.654 1.00 59.41 96 ILE A N 1
ATOM 698 C CA . ILE A 1 96 ? -17.910 -4.304 20.847 1.00 59.41 96 ILE A CA 1
ATOM 699 C C . ILE A 1 96 ? -17.978 -3.931 22.328 1.00 59.41 96 ILE A C 1
ATOM 701 O O . ILE A 1 96 ? -18.778 -3.093 22.738 1.00 59.41 96 ILE A O 1
ATOM 705 N N . GLY A 1 97 ? -17.183 -4.625 23.139 1.00 57.59 97 GLY A N 1
ATOM 706 C CA . GLY A 1 97 ? -17.116 -4.431 24.575 1.00 57.59 97 GLY A CA 1
ATOM 707 C C . GLY A 1 97 ? -16.627 -3.021 24.862 1.00 57.59 97 GLY A C 1
ATOM 708 O O . GLY A 1 97 ? -15.496 -2.658 24.544 1.00 57.59 97 GLY A O 1
ATOM 709 N N . THR A 1 98 ? -17.482 -2.222 25.484 1.00 64.62 98 THR A N 1
ATOM 710 C CA . THR A 1 98 ? -17.298 -0.808 25.844 1.00 64.62 98 THR A CA 1
ATOM 711 C C . THR A 1 98 ? -16.188 -0.539 26.874 1.00 64.62 98 THR A C 1
ATOM 713 O O . THR A 1 98 ? -16.112 0.562 27.408 1.00 64.62 98 THR A O 1
ATOM 716 N N . GLY A 1 99 ? -15.309 -1.506 27.150 1.00 83.25 99 GLY A N 1
ATOM 717 C CA . GLY A 1 99 ? -14.292 -1.426 28.203 1.00 83.25 99 GLY A CA 1
ATOM 718 C C . GLY A 1 99 ? -12.839 -1.353 27.732 1.00 83.25 99 GLY A C 1
ATOM 719 O O . GLY A 1 99 ? -11.950 -1.323 28.577 1.00 83.25 99 GLY A O 1
ATOM 720 N N . LEU A 1 100 ? -12.557 -1.364 26.424 1.00 88.88 100 LEU A N 1
ATOM 721 C CA . LEU A 1 100 ? -11.168 -1.309 25.958 1.00 88.88 100 LEU A CA 1
ATOM 722 C C . LEU A 1 100 ? -10.623 0.123 26.064 1.00 88.88 100 LEU A C 1
ATOM 724 O O . LEU A 1 100 ? -11.192 1.037 25.467 1.00 88.88 100 LEU A O 1
ATOM 728 N N . ASP A 1 101 ? -9.514 0.319 26.780 1.00 94.62 101 ASP A N 1
ATOM 729 C CA . ASP A 1 101 ? -8.845 1.620 26.843 1.00 94.62 101 ASP A CA 1
ATOM 730 C C . ASP A 1 101 ? -8.083 1.937 25.541 1.00 94.62 101 ASP A C 1
ATOM 732 O O . ASP A 1 101 ? -7.673 1.054 24.777 1.00 94.62 101 ASP A O 1
ATOM 736 N N . TRP A 1 102 ? -7.880 3.229 25.274 1.00 93.81 102 TRP A N 1
ATOM 737 C CA . TRP A 1 102 ? -7.167 3.699 24.087 1.00 93.81 102 TRP A CA 1
ATOM 738 C C . TRP A 1 102 ? -5.697 3.269 24.064 1.00 93.81 102 TRP A C 1
ATOM 740 O O . TRP A 1 102 ? -5.162 3.058 22.975 1.00 93.81 102 TRP A O 1
ATOM 750 N N . GLN A 1 103 ? -5.063 3.094 25.228 1.00 97.19 103 GLN A N 1
ATOM 751 C CA . GLN A 1 103 ? -3.677 2.627 25.329 1.00 97.19 103 GLN A CA 1
ATOM 752 C C . GLN A 1 103 ? -3.567 1.178 24.858 1.00 97.19 103 GLN A C 1
ATOM 754 O O . GLN A 1 103 ? -2.779 0.877 23.966 1.00 97.19 103 GLN A O 1
ATOM 759 N N . THR A 1 104 ? -4.462 0.308 25.331 1.00 96.31 104 THR A N 1
ATOM 760 C CA . THR A 1 104 ? -4.519 -1.096 24.902 1.00 96.31 104 THR A CA 1
ATOM 761 C C . THR A 1 104 ? -4.783 -1.229 23.402 1.00 96.31 104 THR A C 1
ATOM 763 O O . THR A 1 104 ? -4.202 -2.088 22.739 1.00 96.31 104 THR A O 1
ATOM 766 N N . ALA A 1 105 ? -5.635 -0.373 22.830 1.00 96.25 105 ALA A N 1
ATOM 767 C CA . ALA A 1 105 ? -5.832 -0.345 21.382 1.00 96.25 105 ALA A CA 1
ATOM 768 C C . ALA A 1 105 ? -4.574 0.114 20.628 1.00 96.25 105 ALA A C 1
ATOM 770 O O . ALA A 1 105 ? -4.271 -0.432 19.568 1.00 96.25 105 ALA A O 1
ATOM 771 N N . CYS A 1 106 ? -3.833 1.084 21.171 1.00 97.62 106 CYS A N 1
ATOM 772 C CA . CYS A 1 106 ? -2.558 1.531 20.615 1.00 97.62 106 CYS A CA 1
ATOM 773 C C . CYS A 1 106 ? -1.529 0.392 20.602 1.00 97.62 106 CYS A C 1
ATOM 775 O O . CYS A 1 106 ? -0.947 0.115 19.554 1.00 97.62 106 CYS A O 1
ATOM 777 N N . ASP A 1 107 ? -1.375 -0.328 21.714 1.00 97.88 107 ASP A N 1
ATOM 778 C CA . ASP A 1 107 ? -0.446 -1.458 21.824 1.00 97.88 107 ASP A CA 1
ATOM 779 C C . ASP A 1 107 ? -0.795 -2.581 20.842 1.00 97.88 107 ASP A C 1
ATOM 781 O O . ASP A 1 107 ? 0.080 -3.106 20.148 1.00 97.88 107 ASP A O 1
ATOM 785 N N . ARG A 1 108 ? -2.089 -2.902 20.703 1.00 97.56 108 ARG A N 1
ATOM 786 C CA . ARG A 1 108 ? -2.570 -3.883 19.716 1.00 97.56 108 ARG A CA 1
ATOM 787 C C . ARG A 1 108 ? -2.272 -3.447 18.280 1.00 97.56 108 ARG A C 1
ATOM 789 O O . ARG A 1 108 ? -1.824 -4.264 17.481 1.00 97.56 108 ARG A O 1
ATOM 796 N N . LEU A 1 109 ? -2.463 -2.171 17.945 1.00 97.56 109 LEU A N 1
ATOM 797 C CA . LEU A 1 109 ? -2.117 -1.644 16.619 1.00 97.56 109 LEU A CA 1
ATOM 798 C C . LEU A 1 109 ? -0.606 -1.688 16.351 1.00 97.56 109 LEU A C 1
ATOM 800 O O . LEU A 1 109 ? -0.191 -1.999 15.235 1.00 97.56 109 LEU A O 1
ATOM 804 N N . ILE A 1 110 ? 0.223 -1.409 17.360 1.00 97.88 110 ILE A N 1
ATOM 805 C CA . ILE A 1 110 ? 1.683 -1.521 17.249 1.00 97.88 110 ILE A CA 1
ATOM 806 C C . ILE A 1 110 ? 2.089 -2.983 17.025 1.00 97.88 110 ILE A C 1
ATOM 808 O O . ILE A 1 110 ? 2.960 -3.242 16.195 1.00 97.88 110 ILE A O 1
ATOM 812 N N . ALA A 1 111 ? 1.446 -3.934 17.709 1.00 97.81 111 ALA A N 1
ATOM 813 C CA . ALA A 1 111 ? 1.676 -5.361 17.499 1.00 97.81 111 ALA A CA 1
ATOM 814 C C . ALA A 1 111 ? 1.323 -5.795 16.064 1.00 97.81 111 ALA A C 1
ATOM 816 O O . ALA A 1 111 ? 2.155 -6.422 15.412 1.00 97.81 111 ALA A O 1
ATOM 817 N N . LEU A 1 112 ? 0.162 -5.381 15.535 1.00 97.12 112 LEU A N 1
ATOM 818 C CA . LEU A 1 112 ? -0.230 -5.650 14.140 1.00 97.12 112 LEU A CA 1
ATOM 819 C C . LEU A 1 112 ? 0.785 -5.078 13.141 1.00 97.12 112 LEU A C 1
ATOM 821 O O . LEU A 1 112 ? 1.195 -5.754 12.200 1.00 97.12 112 LEU A O 1
ATOM 825 N N . ARG A 1 113 ? 1.259 -3.850 13.377 1.00 96.69 113 ARG A N 1
ATOM 826 C CA . ARG A 1 113 ? 2.300 -3.236 12.544 1.00 96.69 113 ARG A CA 1
ATOM 827 C C . ARG A 1 113 ? 3.617 -4.016 12.601 1.00 96.69 113 ARG A C 1
ATOM 829 O O . ARG A 1 113 ? 4.262 -4.185 11.571 1.00 96.69 113 ARG A O 1
ATOM 836 N N . ARG A 1 114 ? 4.037 -4.475 13.785 1.00 97.00 114 ARG A N 1
ATOM 837 C CA . ARG A 1 114 ? 5.261 -5.282 13.962 1.00 97.00 114 ARG A CA 1
ATOM 838 C C . ARG A 1 114 ? 5.154 -6.660 13.313 1.00 97.00 114 ARG A C 1
ATOM 840 O O . ARG A 1 114 ? 6.167 -7.168 12.852 1.00 97.00 114 ARG A O 1
ATOM 847 N N . ALA A 1 115 ? 3.950 -7.219 13.232 1.00 97.12 115 ALA A N 1
ATOM 848 C CA . ALA A 1 115 ? 3.674 -8.445 12.488 1.00 97.12 115 ALA A CA 1
ATOM 849 C C . ALA A 1 115 ? 3.747 -8.260 10.957 1.00 97.12 115 ALA A C 1
ATOM 851 O O . ALA A 1 115 ? 3.633 -9.233 10.219 1.00 97.12 115 ALA A O 1
ATOM 852 N N . GLY A 1 116 ? 3.940 -7.030 10.468 1.00 95.88 116 GLY A N 1
ATOM 853 C CA . GLY A 1 116 ? 4.005 -6.733 9.039 1.00 95.88 116 GLY A CA 1
ATOM 854 C C . GLY A 1 116 ? 2.635 -6.623 8.371 1.00 95.88 116 GLY A C 1
ATOM 855 O O . GLY A 1 116 ? 2.562 -6.607 7.143 1.00 95.88 116 GLY A O 1
ATOM 856 N N . GLU A 1 117 ? 1.543 -6.521 9.139 1.00 95.00 117 GLU A N 1
ATOM 857 C CA . GLU A 1 117 ? 0.230 -6.296 8.540 1.00 95.00 117 GLU A CA 1
ATOM 858 C C . GLU A 1 117 ? 0.169 -4.928 7.849 1.00 95.00 117 GLU A C 1
ATOM 860 O O . GLU A 1 117 ? 0.726 -3.925 8.309 1.00 95.00 117 GLU A O 1
ATOM 865 N N . SER A 1 118 ? -0.531 -4.878 6.716 1.00 94.06 118 SER A N 1
ATOM 866 C CA . SER A 1 118 ? -0.782 -3.633 6.002 1.00 94.06 118 SER A CA 1
ATOM 867 C C . SER A 1 118 ? -1.939 -2.870 6.646 1.00 94.06 118 SER A C 1
ATOM 869 O O . SER A 1 118 ? -2.883 -3.442 7.191 1.00 94.06 118 SER A O 1
ATOM 871 N N . PHE A 1 119 ? -1.877 -1.541 6.596 1.00 95.50 119 PHE A N 1
ATOM 872 C CA . PHE A 1 119 ? -2.948 -0.716 7.143 1.00 95.50 119 PHE A CA 1
ATOM 873 C C . PHE A 1 119 ? -4.179 -0.784 6.221 1.00 95.50 119 PHE A C 1
ATOM 875 O O . PHE A 1 119 ? -4.160 -0.331 5.070 1.00 95.50 119 PHE A O 1
ATOM 882 N N . THR A 1 120 ? -5.265 -1.357 6.735 1.00 93.94 120 THR A N 1
ATOM 883 C CA . THR A 1 120 ? -6.547 -1.517 6.034 1.00 93.94 120 THR A CA 1
ATOM 884 C C . THR A 1 120 ? -7.461 -0.305 6.274 1.00 93.94 120 THR A C 1
ATOM 886 O O . THR A 1 120 ? -6.992 0.833 6.333 1.00 93.94 120 THR A O 1
ATOM 889 N N . SER A 1 121 ? -8.785 -0.488 6.327 1.00 95.06 121 SER A N 1
ATOM 890 C CA . SER A 1 121 ? -9.702 0.581 6.723 1.00 95.06 121 SER A CA 1
ATOM 891 C C . SER A 1 121 ? -9.744 0.729 8.251 1.00 95.06 121 SER A C 1
ATOM 893 O O . SER A 1 121 ? -9.491 -0.219 8.992 1.00 95.06 121 SER A O 1
ATOM 895 N N . LEU A 1 122 ? -10.115 1.916 8.747 1.00 96.38 122 LEU A N 1
ATOM 896 C CA . LEU A 1 122 ? -10.291 2.132 10.191 1.00 96.38 122 LEU A CA 1
ATOM 897 C C . LEU A 1 122 ? -11.353 1.198 10.786 1.00 96.38 122 LEU A C 1
ATOM 899 O O . LEU A 1 122 ? -11.205 0.756 11.921 1.00 96.38 122 LEU A O 1
ATOM 903 N N . ARG A 1 123 ? -12.395 0.881 10.009 1.00 95.62 123 ARG A N 1
ATOM 904 C CA . ARG A 1 123 ? -13.471 -0.032 10.401 1.00 95.62 123 ARG A CA 1
ATOM 905 C C . ARG A 1 123 ? -12.965 -1.465 10.564 1.00 95.62 123 ARG A C 1
ATOM 907 O O . ARG A 1 123 ? -13.318 -2.112 11.544 1.00 95.62 123 ARG A O 1
ATOM 914 N N . ASP A 1 124 ? -12.115 -1.934 9.652 1.00 95.19 124 ASP A N 1
ATOM 915 C CA . ASP A 1 124 ? -11.548 -3.286 9.727 1.00 95.19 124 ASP A CA 1
ATOM 916 C C . ASP A 1 124 ? -10.570 -3.409 10.894 1.00 95.19 124 ASP A C 1
ATOM 918 O O . ASP A 1 124 ? -10.609 -4.389 11.633 1.00 95.19 124 ASP A O 1
ATOM 922 N N . LEU A 1 125 ? -9.727 -2.392 11.105 1.00 95.81 125 LEU A N 1
ATOM 923 C CA . LEU A 1 125 ? -8.835 -2.344 12.263 1.00 95.81 125 LEU A CA 1
ATOM 924 C C . LEU A 1 125 ? -9.625 -2.316 13.577 1.00 95.81 125 LEU A C 1
ATOM 926 O O . LEU A 1 125 ? -9.286 -3.044 14.504 1.00 95.81 125 LEU A O 1
ATOM 930 N N . ALA A 1 126 ? -10.703 -1.532 13.648 1.00 95.25 126 ALA A N 1
ATOM 931 C CA . ALA A 1 126 ? -11.593 -1.486 14.806 1.00 95.25 126 ALA A CA 1
ATOM 932 C C . ALA A 1 126 ? -12.228 -2.860 15.092 1.00 95.25 126 ALA A C 1
ATOM 934 O O . ALA A 1 126 ? -12.214 -3.317 16.234 1.00 95.25 126 ALA A O 1
ATOM 935 N N . ALA A 1 127 ? -12.703 -3.556 14.052 1.00 94.00 127 ALA A N 1
ATOM 936 C CA . ALA A 1 127 ? -13.259 -4.903 14.173 1.00 94.00 127 ALA A CA 1
ATOM 937 C C . ALA A 1 127 ? -12.214 -5.936 14.633 1.00 94.00 127 ALA A C 1
ATOM 939 O O . ALA A 1 127 ? -12.509 -6.739 15.514 1.00 94.00 127 ALA A O 1
ATOM 940 N N . ARG A 1 128 ? -10.986 -5.885 14.095 1.00 93.69 128 ARG A N 1
ATOM 941 C CA . ARG A 1 128 ? -9.880 -6.786 14.477 1.00 93.69 128 ARG A CA 1
ATOM 942 C C . ARG A 1 128 ? -9.405 -6.563 15.909 1.00 93.69 128 ARG A C 1
ATOM 944 O O . ARG A 1 128 ? -9.156 -7.514 16.638 1.00 93.69 128 ARG A O 1
ATOM 951 N N . VAL A 1 129 ? -9.270 -5.302 16.312 1.00 94.38 129 VAL A N 1
ATOM 952 C CA . VAL A 1 129 ? -8.819 -4.933 17.662 1.00 94.38 129 VAL A CA 1
ATOM 953 C C . VAL A 1 129 ? -9.940 -5.116 18.693 1.00 94.38 129 VAL A C 1
ATOM 955 O O . VAL A 1 129 ? -9.647 -5.270 19.880 1.00 94.38 129 VAL A O 1
ATOM 958 N N . GLY A 1 130 ? -11.203 -5.140 18.254 1.00 93.62 130 GLY A N 1
ATOM 959 C CA . GLY A 1 130 ? -12.382 -5.258 19.110 1.00 93.62 130 GLY A CA 1
ATOM 960 C C . GLY A 1 130 ? -12.732 -3.949 19.819 1.00 93.62 130 GLY A C 1
ATOM 961 O O . GLY A 1 130 ? -13.097 -3.963 20.990 1.00 93.62 130 GLY A O 1
ATOM 962 N N . CYS A 1 131 ? -12.574 -2.806 19.148 1.00 94.19 131 CYS A N 1
ATOM 963 C CA . CYS A 1 131 ? -12.862 -1.488 19.716 1.00 94.19 131 CYS A CA 1
ATOM 964 C C . CYS A 1 131 ? -13.634 -0.593 18.737 1.00 94.19 131 CYS A C 1
ATOM 966 O O . CYS A 1 131 ? -13.924 -0.976 17.606 1.00 94.19 131 CYS A O 1
ATOM 968 N N . SER A 1 132 ? -14.020 0.606 19.180 1.00 94.75 132 SER A N 1
ATOM 969 C CA . SER A 1 132 ? -14.721 1.564 18.323 1.00 94.75 132 SER A CA 1
ATOM 970 C C . SER A 1 132 ? -13.759 2.309 17.393 1.00 94.75 132 SER A C 1
ATOM 972 O O . SER A 1 132 ? -12.596 2.562 17.717 1.0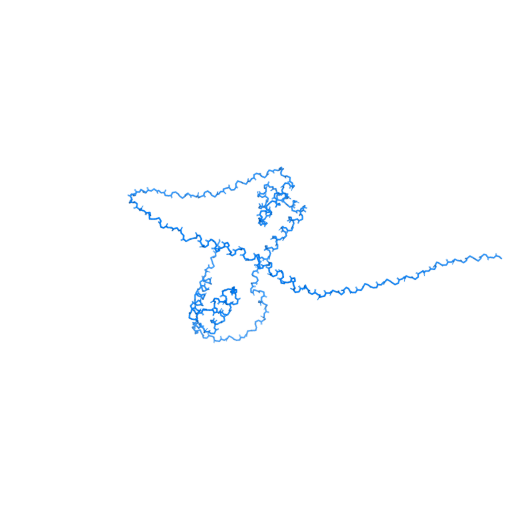0 94.75 132 SER A O 1
ATOM 974 N N . GLU A 1 133 ? -14.259 2.743 16.237 1.00 95.94 133 GLU A N 1
ATOM 975 C CA . GLU A 1 133 ? -13.453 3.486 15.263 1.00 95.94 133 GLU A CA 1
ATOM 976 C C . GLU A 1 133 ? -12.910 4.811 15.831 1.00 95.94 133 GLU A C 1
ATOM 978 O O . GLU A 1 133 ? -11.784 5.217 15.537 1.00 95.94 133 GLU A O 1
ATOM 983 N N . GLY A 1 134 ? -13.688 5.480 16.689 1.00 96.19 134 GLY A N 1
ATOM 984 C CA . GLY A 1 134 ? -13.256 6.702 17.372 1.00 96.19 134 GLY A CA 1
ATOM 985 C C . GLY A 1 134 ? -12.032 6.474 18.264 1.00 96.19 134 GLY A C 1
ATOM 986 O O . GLY A 1 134 ? -11.142 7.324 18.331 1.00 96.19 134 GLY A O 1
ATOM 987 N N . LEU A 1 135 ? -11.946 5.299 18.886 1.00 96.25 135 LEU A N 1
ATOM 988 C CA . LEU A 1 135 ? -10.843 4.921 19.757 1.00 96.25 135 LEU A CA 1
ATOM 989 C C . LEU A 1 135 ? -9.583 4.568 18.950 1.00 96.25 135 LEU A C 1
ATOM 991 O O . LEU A 1 135 ? -8.502 5.040 19.296 1.00 96.25 135 LEU A O 1
ATOM 995 N N . ILE A 1 136 ? -9.727 3.891 17.802 1.00 97.31 136 ILE A N 1
ATOM 996 C CA . ILE A 1 136 ? -8.634 3.720 16.823 1.00 97.31 136 ILE A CA 1
ATOM 997 C C . ILE A 1 136 ? -8.105 5.080 16.349 1.00 97.31 136 ILE A C 1
ATOM 999 O O . ILE A 1 136 ? -6.896 5.306 16.336 1.00 97.31 136 ILE A O 1
ATOM 1003 N N . ARG A 1 137 ? -8.987 6.026 15.997 1.00 97.62 137 ARG A N 1
ATOM 1004 C CA . ARG A 1 137 ? -8.577 7.381 15.578 1.00 97.62 137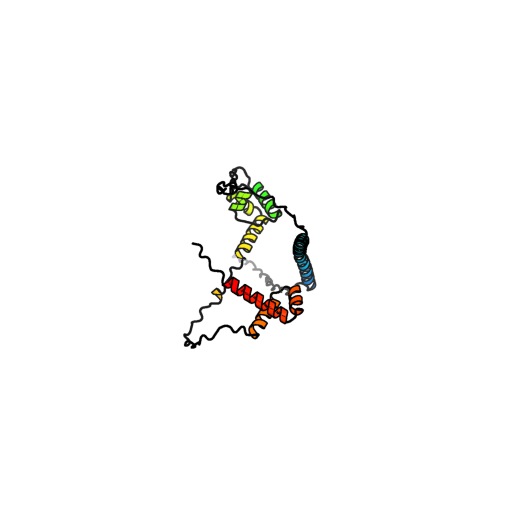 ARG A CA 1
ATOM 1005 C C . ARG A 1 137 ? -7.805 8.106 16.682 1.00 97.62 137 ARG A C 1
ATOM 1007 O O . ARG A 1 137 ? -6.816 8.777 16.383 1.00 97.62 137 ARG A O 1
ATOM 1014 N N . LYS A 1 138 ? -8.231 7.961 17.942 1.00 97.62 138 LYS A N 1
ATOM 1015 C CA . LYS A 1 138 ? -7.530 8.519 19.107 1.00 97.62 138 LYS A CA 1
ATOM 1016 C C . LYS A 1 138 ? -6.144 7.887 19.283 1.00 97.62 138 LYS A C 1
ATOM 1018 O O . LYS A 1 138 ? -5.181 8.638 19.392 1.00 97.62 138 LYS A O 1
ATOM 1023 N N . ALA A 1 139 ? -6.043 6.557 19.225 1.00 97.62 139 ALA A N 1
ATOM 1024 C CA . ALA A 1 139 ? -4.782 5.816 19.333 1.00 97.62 139 ALA A CA 1
ATOM 1025 C C . ALA A 1 139 ? -3.788 6.179 18.215 1.00 97.62 139 ALA A C 1
ATOM 1027 O O . ALA A 1 139 ? -2.613 6.441 18.471 1.00 97.62 139 ALA A O 1
ATOM 1028 N N . ILE A 1 140 ? -4.270 6.293 16.970 1.00 97.75 140 ILE A N 1
ATOM 1029 C CA . ILE A 1 140 ? -3.449 6.777 15.856 1.00 97.75 140 ILE A CA 1
ATOM 1030 C C . ILE A 1 140 ? -2.989 8.207 16.141 1.00 97.75 140 ILE A C 1
ATOM 1032 O O . ILE A 1 140 ? -1.821 8.502 15.963 1.00 97.75 140 ILE A O 1
ATOM 1036 N N . LYS A 1 141 ? -3.859 9.113 16.608 1.00 97.81 141 LYS A N 1
ATOM 1037 C CA . LYS A 1 141 ? -3.469 10.508 16.880 1.00 97.81 141 LYS A CA 1
ATOM 1038 C C . LYS A 1 141 ? -2.397 10.627 17.973 1.00 97.81 141 LYS A C 1
ATOM 1040 O O . LYS A 1 141 ? -1.558 11.524 17.867 1.00 97.81 141 LYS A O 1
ATOM 1045 N N . SER A 1 142 ? -2.424 9.768 18.994 1.00 97.81 142 SER A N 1
ATOM 1046 C CA . SER A 1 142 ? -1.446 9.788 20.088 1.00 97.81 142 SER A CA 1
ATOM 1047 C C . SER A 1 142 ? -0.058 9.311 19.661 1.00 97.81 142 SER A C 1
ATOM 1049 O O . SER A 1 142 ? 0.927 9.940 20.035 1.00 97.81 142 SER A O 1
ATOM 1051 N N . ASP A 1 143 ? 0.041 8.270 18.832 1.00 97.94 143 ASP A N 1
ATOM 1052 C CA . ASP A 1 143 ? 1.331 7.690 18.444 1.00 97.94 143 ASP A CA 1
ATOM 1053 C C . ASP A 1 143 ? 1.859 8.255 17.108 1.00 97.94 143 ASP A C 1
ATOM 1055 O O . ASP A 1 143 ? 1.136 8.415 16.121 1.00 97.94 143 ASP A O 1
ATOM 1059 N N . THR A 1 144 ? 3.139 8.626 17.048 1.00 97.81 144 THR A N 1
ATOM 1060 C CA . THR A 1 144 ? 3.758 9.148 15.812 1.00 97.81 144 THR A CA 1
ATOM 1061 C C . THR A 1 144 ? 4.001 8.046 14.780 1.00 97.81 144 THR A C 1
ATOM 1063 O O . THR A 1 144 ? 3.833 8.285 13.581 1.00 97.81 144 THR A O 1
ATOM 1066 N N . GLY A 1 145 ? 4.332 6.831 15.221 1.00 97.12 145 GLY A N 1
ATOM 1067 C CA . GLY A 1 145 ? 4.568 5.678 14.357 1.00 97.12 145 GLY A CA 1
ATOM 1068 C C . GLY A 1 145 ? 3.299 5.204 13.648 1.00 97.12 145 GLY A C 1
ATOM 1069 O O . GLY A 1 145 ? 3.325 4.964 12.441 1.00 97.12 145 GLY A O 1
ATOM 1070 N N . LEU A 1 146 ? 2.175 5.133 14.363 1.00 97.50 146 LEU A N 1
ATOM 1071 C CA . LEU A 1 146 ? 0.867 4.799 13.798 1.00 97.50 146 LEU A CA 1
ATOM 1072 C C . LEU A 1 146 ? 0.369 5.883 12.832 1.00 97.50 146 LEU A C 1
ATOM 1074 O O . LEU A 1 146 ? -0.231 5.551 11.809 1.00 97.50 146 LEU A O 1
ATOM 1078 N N . ARG A 1 147 ? 0.663 7.170 13.083 1.00 97.69 147 ARG A N 1
ATOM 1079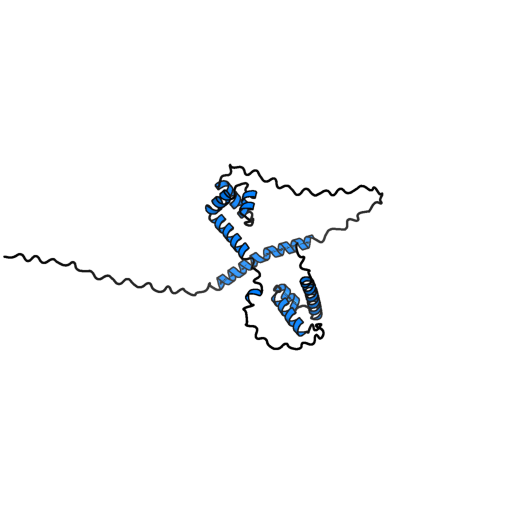 C CA . ARG A 1 147 ? 0.391 8.248 12.108 1.00 97.69 147 ARG A CA 1
ATOM 1080 C C . ARG A 1 147 ? 1.162 8.058 10.814 1.00 97.69 147 ARG A C 1
ATOM 1082 O O . ARG A 1 147 ? 0.566 8.184 9.746 1.00 97.69 147 ARG A O 1
ATOM 1089 N N . ALA A 1 148 ? 2.456 7.761 10.906 1.00 96.75 148 ALA A N 1
ATOM 1090 C CA . ALA A 1 148 ? 3.283 7.500 9.733 1.00 96.75 148 ALA A CA 1
ATOM 1091 C C . ALA A 1 148 ? 2.769 6.276 8.961 1.00 96.75 148 ALA A C 1
ATOM 1093 O O . ALA A 1 148 ? 2.601 6.347 7.748 1.00 96.75 148 ALA A O 1
ATOM 1094 N N . TRP A 1 149 ? 2.419 5.199 9.666 1.00 96.50 149 TRP A N 1
ATOM 1095 C CA . TRP A 1 149 ? 1.865 3.984 9.066 1.00 96.50 149 TRP A CA 1
ATOM 1096 C C . TRP A 1 149 ? 0.529 4.235 8.342 1.00 96.50 149 TRP A C 1
ATOM 1098 O O . TRP A 1 149 ? 0.358 3.831 7.193 1.00 96.50 149 TRP A O 1
ATOM 1108 N N . ALA A 1 150 ? -0.386 4.994 8.954 1.00 96.00 150 ALA A N 1
ATOM 1109 C CA . ALA A 1 150 ? -1.645 5.391 8.321 1.00 96.00 150 ALA A CA 1
ATOM 1110 C C . ALA A 1 150 ? -1.443 6.346 7.127 1.00 96.00 150 ALA A C 1
ATOM 1112 O O . ALA A 1 150 ? -2.205 6.309 6.159 1.00 96.00 150 ALA A O 1
ATOM 1113 N N . ALA A 1 151 ? -0.443 7.232 7.186 1.00 94.69 151 ALA A N 1
ATOM 1114 C CA . ALA A 1 151 ? -0.095 8.124 6.082 1.00 94.69 151 ALA A CA 1
ATOM 1115 C C . ALA A 1 151 ? 0.501 7.353 4.897 1.00 94.69 151 ALA A C 1
ATOM 1117 O O . ALA A 1 151 ? 0.144 7.636 3.754 1.00 94.69 151 ALA A O 1
ATOM 1118 N N . GLU A 1 152 ? 1.341 6.356 5.167 1.00 92.44 152 GLU A N 1
ATOM 1119 C CA . GLU A 1 152 ? 1.945 5.510 4.140 1.00 92.44 152 GLU A CA 1
ATOM 1120 C C . GLU A 1 152 ? 0.881 4.730 3.368 1.00 92.44 152 GLU A C 1
ATOM 1122 O O . GLU A 1 152 ? 0.841 4.775 2.143 1.00 92.44 152 GLU A O 1
ATOM 1127 N N . ALA A 1 153 ? -0.094 4.141 4.061 1.00 90.94 153 ALA A N 1
ATOM 1128 C CA . ALA A 1 153 ? -1.188 3.445 3.387 1.00 90.94 153 ALA A CA 1
ATOM 1129 C C . ALA A 1 153 ? -2.111 4.359 2.568 1.00 90.94 153 ALA A C 1
ATOM 1131 O O . ALA A 1 153 ? -2.711 3.932 1.582 1.00 90.94 153 ALA A O 1
ATOM 1132 N N . LYS A 1 154 ? -2.225 5.642 2.937 1.00 88.56 154 LYS A N 1
ATOM 1133 C CA . LYS A 1 154 ? -2.911 6.632 2.092 1.00 88.56 154 LYS A CA 1
ATOM 1134 C C . LYS A 1 154 ? -2.115 6.953 0.834 1.00 88.56 154 LYS A C 1
ATOM 1136 O O . LYS A 1 154 ? -2.733 7.227 -0.193 1.00 88.56 154 LYS A O 1
ATOM 1141 N N . ARG A 1 155 ? -0.781 6.947 0.910 1.00 85.75 155 ARG A N 1
ATOM 1142 C CA . ARG A 1 155 ? 0.085 7.130 -0.257 1.00 85.75 155 ARG A CA 1
ATOM 1143 C C . ARG A 1 155 ? -0.032 5.929 -1.173 1.00 85.75 155 ARG A C 1
ATOM 1145 O O . ARG A 1 155 ? -0.445 6.117 -2.302 1.00 85.75 155 ARG A O 1
ATOM 1152 N N . THR A 1 156 ? 0.168 4.710 -0.684 1.00 80.38 156 THR A N 1
ATOM 1153 C CA . THR A 1 156 ? 0.084 3.506 -1.528 1.00 80.38 156 THR A CA 1
ATOM 1154 C C . THR A 1 156 ? -1.281 3.340 -2.201 1.00 80.38 156 THR A C 1
ATOM 1156 O O . THR A 1 156 ? -1.333 2.988 -3.373 1.00 80.38 156 THR A O 1
ATOM 1159 N N . ARG A 1 157 ? -2.391 3.697 -1.536 1.00 72.31 157 ARG A N 1
ATOM 1160 C CA . ARG A 1 157 ? -3.724 3.712 -2.176 1.00 72.31 157 ARG A CA 1
ATOM 1161 C C . ARG A 1 157 ? -3.904 4.799 -3.240 1.00 72.31 157 ARG A C 1
ATOM 1163 O O . ARG A 1 157 ? -4.726 4.625 -4.131 1.00 72.31 157 ARG A O 1
ATOM 1170 N N . ARG A 1 158 ? -3.195 5.926 -3.135 1.00 64.62 158 ARG A N 1
ATOM 1171 C CA . ARG A 1 158 ? -3.202 7.002 -4.146 1.00 64.62 158 ARG A CA 1
ATOM 1172 C C . ARG A 1 158 ? -2.184 6.775 -5.262 1.00 64.62 158 ARG A C 1
ATOM 1174 O O . ARG A 1 158 ? -2.344 7.349 -6.329 1.00 64.62 158 ARG A O 1
ATOM 1181 N N . THR A 1 159 ? -1.163 5.967 -4.994 1.00 53.06 159 THR A N 1
ATOM 1182 C CA . THR A 1 159 ? -0.069 5.630 -5.908 1.00 53.06 159 THR A CA 1
ATOM 1183 C C . THR A 1 159 ? -0.189 4.209 -6.453 1.00 53.06 159 THR A C 1
ATOM 1185 O O . THR A 1 159 ? 0.777 3.690 -6.996 1.00 53.06 159 THR A O 1
ATOM 1188 N N . ALA A 1 160 ? -1.369 3.579 -6.401 1.00 51.38 160 ALA A N 1
ATOM 1189 C CA . ALA A 1 160 ? -1.759 2.849 -7.598 1.00 51.38 160 ALA A CA 1
ATOM 1190 C C . ALA A 1 160 ? -1.795 3.944 -8.662 1.00 51.38 160 ALA A C 1
ATOM 1192 O O . ALA A 1 160 ? -2.601 4.866 -8.493 1.00 51.38 160 ALA A O 1
ATOM 1193 N N . PRO A 1 161 ? -0.879 3.958 -9.650 1.00 55.16 161 PRO A N 1
ATOM 1194 C CA . PRO A 1 161 ? -1.009 4.889 -10.747 1.00 55.16 161 PRO A CA 1
ATOM 1195 C C . PRO A 1 161 ? -2.436 4.667 -11.211 1.00 55.16 161 PRO A C 1
ATOM 1197 O O . PRO A 1 161 ? -2.785 3.562 -11.635 1.00 55.16 161 PRO A O 1
ATOM 1200 N N . ALA A 1 162 ? -3.296 5.677 -11.054 1.00 48.69 162 ALA A N 1
ATOM 1201 C CA . ALA A 1 162 ? -4.424 5.746 -11.947 1.00 48.69 162 ALA A CA 1
ATOM 1202 C C . ALA A 1 162 ? -3.767 5.512 -13.299 1.00 48.69 162 ALA A C 1
ATOM 1204 O O . ALA A 1 162 ? -2.771 6.175 -13.607 1.00 48.69 162 ALA A O 1
ATOM 1205 N N . ALA A 1 163 ? -4.203 4.494 -14.027 1.00 54.50 163 ALA A N 1
ATOM 1206 C CA . ALA A 1 163 ? -3.923 4.444 -15.436 1.00 54.50 163 ALA A CA 1
ATOM 1207 C C . ALA A 1 163 ? -4.564 5.719 -16.011 1.00 54.50 163 ALA A C 1
ATOM 1209 O O . ALA A 1 163 ? -5.686 5.704 -16.487 1.00 54.50 163 ALA A O 1
ATOM 1210 N N . THR A 1 164 ? -3.896 6.861 -15.845 1.00 51.53 164 THR A N 1
ATOM 1211 C CA . THR A 1 164 ? -3.742 7.913 -16.825 1.00 51.53 164 THR A CA 1
ATOM 1212 C C . THR A 1 164 ? -2.862 7.246 -17.886 1.00 51.53 164 THR A C 1
ATOM 1214 O O . THR A 1 164 ? -1.656 7.438 -17.922 1.00 51.53 164 THR A O 1
ATOM 1217 N N . GLY A 1 165 ? -3.368 6.276 -18.642 1.00 47.09 165 GLY A N 1
ATOM 1218 C CA . GLY A 1 165 ? -4.674 6.396 -19.270 1.00 47.09 165 GLY A CA 1
ATOM 1219 C C . GLY A 1 165 ? -4.511 7.527 -20.252 1.00 47.09 165 GLY A C 1
ATOM 1220 O O . GLY A 1 165 ? -4.577 8.699 -19.886 1.00 47.09 165 GLY A O 1
ATOM 1221 N N . LEU A 1 166 ? -4.177 7.116 -21.463 1.00 52.66 166 LEU A N 1
ATOM 1222 C CA . LEU A 1 166 ? -4.031 7.839 -22.719 1.00 52.66 166 LEU A CA 1
ATOM 1223 C C . LEU A 1 166 ? -4.915 9.098 -22.895 1.00 52.66 166 LEU A C 1
ATOM 1225 O O . LEU A 1 166 ? -4.580 9.968 -23.693 1.00 52.66 166 LEU A O 1
ATOM 1229 N N . ASP A 1 167 ? -6.003 9.235 -22.137 1.00 52.81 167 ASP A N 1
ATOM 1230 C CA . ASP A 1 167 ? -6.967 10.334 -22.178 1.00 52.81 167 ASP A CA 1
ATOM 1231 C C . ASP A 1 167 ? -6.366 11.729 -21.967 1.00 52.81 167 ASP A C 1
ATOM 1233 O O . ASP A 1 167 ? -6.838 12.692 -22.569 1.00 52.81 167 ASP A O 1
ATOM 1237 N N . HIS A 1 168 ? -5.299 11.883 -21.171 1.00 48.06 168 HIS A N 1
ATOM 1238 C CA . HIS A 1 168 ? -4.728 13.221 -20.953 1.00 48.06 168 HIS A CA 1
ATOM 1239 C C . HIS A 1 168 ? -3.777 13.689 -22.074 1.00 48.06 168 HIS A C 1
ATOM 1241 O O . HIS A 1 168 ? -3.479 14.887 -22.157 1.00 48.06 168 HIS A O 1
ATOM 1247 N N . ALA A 1 169 ? -3.347 12.777 -22.958 1.00 52.19 169 ALA A N 1
ATOM 1248 C CA . ALA A 1 169 ? -2.589 13.094 -24.171 1.00 52.19 169 ALA A CA 1
ATOM 1249 C C . ALA A 1 169 ? -3.497 13.497 -25.347 1.00 52.19 169 ALA A C 1
ATOM 1251 O O . ALA A 1 169 ? -3.019 14.117 -26.297 1.00 52.19 169 ALA A O 1
ATOM 1252 N N . ILE A 1 170 ? -4.814 13.277 -25.249 1.00 56.22 170 ILE A N 1
ATOM 1253 C CA . ILE A 1 170 ? -5.809 13.845 -26.170 1.00 56.22 170 ILE A CA 1
ATOM 1254 C C . ILE A 1 170 ? -6.076 15.301 -25.756 1.00 56.22 170 ILE A C 1
ATOM 1256 O O . ILE A 1 170 ? -7.182 15.722 -25.411 1.00 56.22 170 ILE A O 1
ATOM 1260 N N . ARG A 1 171 ? -5.024 16.127 -25.772 1.00 48.00 171 ARG A N 1
ATOM 1261 C CA . ARG A 1 171 ? -5.222 17.569 -25.889 1.00 48.00 171 ARG A CA 1
ATOM 1262 C C . ARG A 1 171 ? -5.953 17.786 -27.202 1.00 48.00 171 ARG A C 1
ATOM 1264 O O . ARG A 1 171 ? -5.458 17.398 -28.251 1.00 48.00 171 ARG A O 1
ATOM 1271 N N . ARG A 1 172 ? -7.134 18.391 -27.097 1.00 52.56 172 ARG A N 1
ATOM 1272 C CA . ARG A 1 172 ? -8.007 18.851 -28.179 1.00 52.56 172 ARG A CA 1
ATOM 1273 C C . ARG A 1 172 ? -7.204 19.618 -29.236 1.00 52.56 172 ARG A C 1
ATOM 1275 O O . ARG A 1 172 ? -7.120 20.843 -29.186 1.00 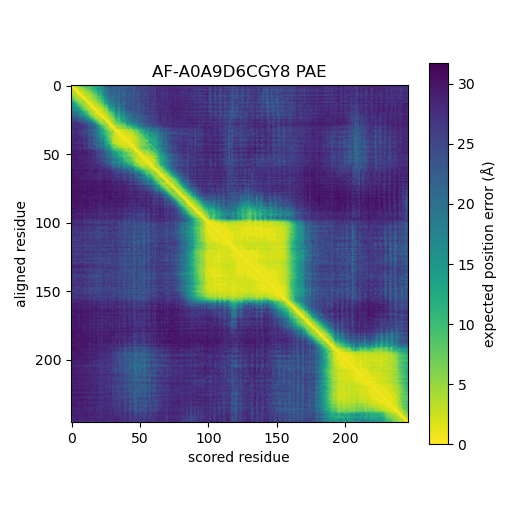52.56 172 ARG A O 1
ATOM 1282 N N . VAL A 1 173 ? -6.602 18.907 -30.181 1.00 52.84 173 VAL A N 1
ATOM 1283 C CA . VAL A 1 173 ? -6.173 19.495 -31.444 1.00 52.84 173 VAL A CA 1
ATOM 1284 C C . VAL A 1 173 ? -7.475 19.823 -32.175 1.00 52.84 173 VAL A C 1
ATOM 1286 O O . VAL A 1 173 ? -8.324 18.936 -32.296 1.00 52.84 173 VAL A O 1
ATOM 1289 N N . PRO A 1 174 ? -7.714 21.078 -32.594 1.00 50.88 174 PRO A N 1
ATOM 1290 C CA . PRO A 1 174 ? -8.860 21.388 -33.432 1.00 50.88 174 PRO A CA 1
ATOM 1291 C C . PRO A 1 174 ? -8.729 20.549 -34.700 1.00 50.88 174 PRO A C 1
ATOM 1293 O O . PRO A 1 174 ? -7.826 20.760 -35.506 1.00 50.88 174 PRO A O 1
ATOM 1296 N N . GLN A 1 175 ? -9.599 19.551 -34.822 1.00 51.34 175 GLN A N 1
ATOM 1297 C CA . GLN A 1 175 ? -9.636 18.619 -35.933 1.00 51.34 175 GLN A CA 1
ATOM 1298 C C . GLN A 1 175 ? -10.043 19.418 -37.176 1.00 51.34 175 GLN A C 1
ATOM 1300 O O . GLN A 1 175 ? -11.225 19.625 -37.455 1.00 51.34 175 GLN A O 1
ATOM 1305 N N . ARG A 1 176 ? -9.051 19.964 -37.891 1.00 49.06 176 ARG A N 1
ATOM 1306 C CA . ARG A 1 176 ? -9.258 20.443 -39.253 1.00 49.06 176 ARG A CA 1
ATOM 1307 C C . ARG A 1 176 ? -9.689 19.225 -40.053 1.00 49.06 176 ARG A C 1
ATOM 1309 O O . ARG A 1 176 ? -9.016 18.202 -40.061 1.00 49.06 176 ARG A O 1
ATOM 1316 N N . ARG A 1 177 ? -10.869 19.347 -40.645 1.00 48.84 177 ARG A N 1
ATOM 1317 C CA . ARG A 1 177 ? -11.512 18.362 -41.506 1.00 48.84 177 ARG A CA 1
ATOM 1318 C C . ARG A 1 177 ? -10.664 18.233 -42.775 1.00 48.84 177 ARG A C 1
ATOM 1320 O O . ARG A 1 177 ? -10.940 18.902 -43.765 1.00 48.84 177 ARG A O 1
ATOM 1327 N N . GLU A 1 178 ? -9.574 17.481 -42.709 1.00 51.88 178 GLU A N 1
ATOM 1328 C CA . GLU A 1 178 ? -8.869 17.055 -43.913 1.00 51.88 178 GLU A CA 1
ATOM 1329 C C . GLU A 1 178 ? -9.734 16.013 -44.620 1.00 51.88 178 GLU A C 1
ATOM 1331 O O . GLU A 1 178 ? -10.416 15.206 -43.983 1.00 51.88 178 GLU A O 1
ATOM 1336 N N . ALA A 1 179 ? -9.810 16.154 -45.942 1.00 54.81 179 ALA A N 1
ATOM 1337 C CA . ALA A 1 179 ? -10.648 15.342 -46.803 1.00 54.81 179 ALA A CA 1
ATOM 1338 C C . ALA A 1 179 ? -10.314 13.860 -46.608 1.00 54.81 179 ALA A C 1
ATOM 1340 O O . ALA A 1 179 ? -9.145 13.496 -46.496 1.00 54.81 179 ALA A O 1
ATOM 1341 N N . ALA A 1 180 ? -11.360 13.037 -46.533 1.00 46.94 180 ALA A N 1
ATOM 1342 C CA . ALA A 1 180 ? -11.244 11.602 -46.348 1.00 46.94 180 ALA A CA 1
ATOM 1343 C C . ALA A 1 180 ? -10.258 11.015 -47.374 1.00 46.94 180 ALA A C 1
ATOM 1345 O O . ALA A 1 180 ? -10.456 11.237 -48.572 1.00 46.94 180 ALA A O 1
ATOM 1346 N N . PRO A 1 181 ? -9.213 10.288 -46.943 1.00 53.12 181 PRO A N 1
ATOM 1347 C CA . PRO A 1 181 ? -8.519 9.409 -47.856 1.00 53.12 181 PRO A CA 1
ATOM 1348 C C . PRO A 1 181 ? -9.482 8.268 -48.186 1.00 53.12 181 PRO A C 1
ATOM 1350 O O . PRO A 1 181 ? -10.064 7.651 -47.293 1.00 53.12 181 PRO A O 1
ATOM 1353 N N . ASP A 1 182 ? -9.686 8.047 -49.476 1.00 53.88 182 ASP A N 1
ATOM 1354 C CA . ASP A 1 182 ? -10.348 6.865 -50.008 1.00 53.88 182 ASP A CA 1
ATOM 1355 C C . ASP A 1 182 ? -9.425 5.682 -49.684 1.00 53.88 182 ASP A C 1
ATOM 1357 O O . ASP A 1 182 ? -8.380 5.509 -50.312 1.00 53.88 182 ASP A O 1
ATOM 1361 N N . VAL A 1 183 ? -9.711 4.966 -48.593 1.00 49.78 183 VAL A N 1
ATOM 1362 C CA . VAL A 1 183 ? -8.923 3.799 -48.187 1.00 49.78 183 VAL A CA 1
ATOM 1363 C C . VAL A 1 183 ? -9.677 2.566 -48.647 1.00 49.78 183 VAL A C 1
ATOM 1365 O O . VAL A 1 183 ? -10.575 2.069 -47.962 1.00 49.78 183 VAL A O 1
ATOM 1368 N N . ASP A 1 184 ? -9.298 2.100 -49.834 1.00 43.97 184 ASP A N 1
ATOM 1369 C CA . ASP A 1 184 ? -9.532 0.735 -50.280 1.00 43.97 184 ASP A CA 1
ATOM 1370 C C . ASP A 1 184 ? -9.157 -0.221 -49.145 1.00 43.97 184 ASP A C 1
ATOM 1372 O O . ASP A 1 184 ? -8.023 -0.265 -48.660 1.00 43.97 184 ASP A O 1
ATOM 1376 N N . THR A 1 185 ? -10.155 -0.962 -48.684 1.00 49.56 185 THR A N 1
ATOM 1377 C CA . THR A 1 185 ? -10.022 -1.984 -47.652 1.00 49.56 185 THR A CA 1
ATOM 1378 C C . THR A 1 185 ? -9.430 -3.221 -48.319 1.00 49.56 185 THR A C 1
ATOM 1380 O O . THR A 1 185 ? -10.147 -4.141 -48.696 1.00 49.56 185 THR A O 1
ATOM 1383 N N . ALA A 1 186 ? -8.116 -3.207 -48.530 1.00 50.09 186 ALA A N 1
ATOM 1384 C CA . ALA A 1 186 ? -7.358 -4.368 -48.971 1.00 50.09 186 ALA A CA 1
ATOM 1385 C C . ALA A 1 186 ? -6.656 -4.991 -47.756 1.00 50.09 186 ALA A C 1
ATOM 1387 O O . ALA A 1 186 ? -5.690 -4.441 -47.237 1.00 50.09 186 ALA A O 1
ATOM 1388 N N . ASP A 1 187 ? -7.228 -6.100 -47.286 1.00 46.81 187 ASP A N 1
ATOM 1389 C CA . ASP A 1 187 ? -6.605 -7.206 -46.550 1.00 46.81 187 ASP A CA 1
ATOM 1390 C C . ASP A 1 187 ? -5.454 -6.856 -45.591 1.00 46.81 187 ASP A C 1
ATOM 1392 O O . ASP A 1 187 ? -4.268 -6.852 -45.922 1.00 46.81 187 ASP A O 1
ATOM 1396 N N . SER A 1 188 ? -5.840 -6.640 -44.334 1.00 45.47 188 SER A N 1
ATOM 1397 C CA . SER A 1 188 ? -4.969 -6.366 -43.191 1.00 45.47 188 SER A CA 1
ATOM 1398 C C . SER A 1 188 ? -4.283 -7.640 -42.657 1.00 45.47 188 SER A C 1
ATOM 1400 O O . SER A 1 188 ? -4.357 -7.913 -41.464 1.00 45.47 188 SER A O 1
ATOM 1402 N N . ASP A 1 189 ? -3.613 -8.396 -43.534 1.00 51.47 189 ASP A N 1
ATOM 1403 C CA . ASP A 1 189 ? -2.782 -9.579 -43.207 1.00 51.47 189 ASP A CA 1
ATOM 1404 C C . ASP A 1 189 ? -1.267 -9.298 -43.342 1.00 51.47 189 ASP A C 1
ATOM 1406 O O . ASP A 1 189 ? -0.423 -10.196 -43.353 1.00 51.47 189 ASP A O 1
ATOM 1410 N N . SER A 1 190 ? -0.887 -8.022 -43.425 1.00 48.97 190 SER A N 1
ATOM 1411 C CA . SER A 1 190 ? 0.508 -7.587 -43.506 1.00 48.97 190 SER A CA 1
ATOM 1412 C C . SER A 1 190 ? 1.150 -7.503 -42.114 1.00 48.97 190 SER A C 1
ATOM 1414 O O . SER A 1 190 ? 1.389 -6.409 -41.608 1.00 48.97 190 SER A O 1
ATOM 1416 N N . ASN A 1 191 ? 1.487 -8.648 -41.510 1.00 55.81 191 ASN A N 1
ATOM 1417 C CA . ASN A 1 191 ? 2.597 -8.700 -40.548 1.00 55.81 191 ASN A CA 1
ATOM 1418 C C . ASN A 1 191 ? 3.896 -8.484 -41.333 1.00 55.81 191 ASN A C 1
ATOM 1420 O O . ASN A 1 191 ? 4.530 -9.422 -41.821 1.00 55.81 191 ASN A O 1
ATOM 1424 N N . THR A 1 192 ? 4.249 -7.222 -41.545 1.00 59.59 192 THR A N 1
ATOM 1425 C CA . THR A 1 192 ? 5.482 -6.844 -42.226 1.00 59.59 192 THR A CA 1
ATOM 1426 C C . THR A 1 192 ? 6.669 -7.212 -41.327 1.00 59.59 192 THR A C 1
ATOM 1428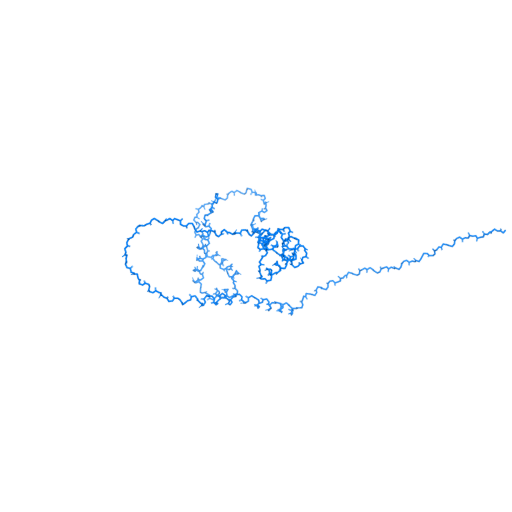 O O . THR A 1 192 ? 6.643 -6.895 -40.141 1.00 59.59 192 THR A O 1
ATOM 1431 N N . PRO A 1 193 ? 7.760 -7.810 -41.844 1.00 61.91 193 PRO A N 1
ATOM 1432 C CA . PRO A 1 193 ? 8.926 -8.183 -41.028 1.00 61.91 193 PRO A CA 1
ATOM 1433 C C . PRO A 1 193 ? 9.589 -6.993 -40.310 1.00 61.91 193 PRO A C 1
ATOM 1435 O O . PRO A 1 193 ? 10.319 -7.185 -39.344 1.00 61.91 193 PRO A O 1
ATOM 1438 N N . ALA A 1 194 ? 9.319 -5.761 -40.755 1.00 69.25 194 ALA A N 1
ATOM 1439 C CA . ALA A 1 194 ? 9.753 -4.547 -40.070 1.00 69.25 194 ALA A CA 1
ATOM 1440 C C . ALA A 1 194 ? 9.062 -4.350 -38.707 1.00 69.25 194 ALA A C 1
ATOM 1442 O O . ALA A 1 194 ? 9.659 -3.775 -37.799 1.00 69.25 194 ALA A O 1
ATOM 1443 N N . ASP A 1 195 ? 7.833 -4.842 -38.546 1.00 79.06 195 ASP A N 1
ATOM 1444 C CA . ASP A 1 195 ? 7.085 -4.736 -37.295 1.00 79.06 195 ASP A CA 1
ATOM 1445 C C . ASP A 1 195 ? 7.605 -5.756 -36.268 1.00 79.06 195 ASP A C 1
ATOM 1447 O O . ASP A 1 195 ? 7.801 -5.403 -35.102 1.00 79.06 195 ASP A O 1
ATOM 1451 N N . ASP A 1 196 ? 7.960 -6.967 -36.713 1.00 82.00 196 ASP A N 1
ATOM 1452 C CA . ASP A 1 196 ? 8.537 -8.030 -35.875 1.00 82.00 196 ASP A CA 1
ATOM 1453 C C . ASP A 1 196 ? 9.825 -7.586 -35.162 1.00 82.00 196 ASP A C 1
ATOM 1455 O O . ASP A 1 196 ? 9.991 -7.832 -33.964 1.00 82.00 196 ASP A O 1
ATOM 1459 N N . ASP A 1 197 ? 10.712 -6.875 -35.865 1.00 83.88 197 ASP A N 1
ATOM 1460 C CA . ASP A 1 197 ? 11.964 -6.364 -35.293 1.00 83.88 197 ASP A CA 1
ATOM 1461 C C . ASP A 1 197 ? 11.702 -5.328 -34.188 1.00 83.88 197 ASP A C 1
ATOM 1463 O O . ASP A 1 197 ? 12.362 -5.331 -33.142 1.00 83.88 197 ASP A O 1
ATOM 1467 N N . THR A 1 198 ? 10.695 -4.467 -34.366 1.00 86.69 198 THR A N 1
ATOM 1468 C CA . THR A 1 198 ? 10.332 -3.476 -33.341 1.00 86.69 198 THR A CA 1
ATOM 1469 C C . THR A 1 198 ? 9.699 -4.122 -32.110 1.00 86.69 198 THR A C 1
ATOM 1471 O O . THR A 1 198 ? 9.976 -3.704 -30.980 1.00 86.69 198 THR A O 1
ATOM 1474 N N . VAL A 1 199 ? 8.885 -5.165 -32.304 1.00 85.94 199 VAL A N 1
ATOM 1475 C CA . VAL A 1 199 ? 8.286 -5.944 -31.213 1.00 85.94 199 VAL A CA 1
ATOM 1476 C C . VAL A 1 199 ? 9.375 -6.692 -30.448 1.00 85.94 199 VAL A C 1
ATOM 1478 O O . VAL A 1 199 ? 9.397 -6.646 -29.216 1.00 85.94 199 VAL A O 1
ATOM 1481 N N . LEU A 1 200 ? 10.327 -7.306 -31.156 1.00 88.81 200 LEU A N 1
ATOM 1482 C CA . LEU A 1 200 ? 11.465 -7.986 -30.546 1.00 88.81 200 LEU A CA 1
ATOM 1483 C C . LEU A 1 200 ? 12.317 -7.027 -29.714 1.00 88.81 200 LEU A C 1
ATOM 1485 O O . LEU A 1 200 ? 12.673 -7.345 -28.579 1.00 88.81 200 LEU A O 1
ATOM 1489 N N . GLN A 1 201 ? 12.609 -5.838 -30.241 1.00 91.50 201 GLN A N 1
ATOM 1490 C CA . GLN A 1 201 ? 13.409 -4.851 -29.528 1.00 91.50 201 GLN A CA 1
ATOM 1491 C C . GLN A 1 201 ? 12.716 -4.369 -28.248 1.00 91.50 201 GLN A C 1
ATOM 1493 O O . GLN A 1 201 ? 13.350 -4.316 -27.193 1.00 91.50 201 GLN A O 1
ATOM 1498 N N . ARG A 1 202 ? 11.401 -4.125 -28.292 1.00 88.81 202 ARG A N 1
ATOM 1499 C CA . ARG A 1 202 ? 10.618 -3.809 -27.085 1.00 88.81 202 ARG A CA 1
ATOM 1500 C C . ARG A 1 202 ? 10.631 -4.947 -26.067 1.00 88.81 202 ARG A C 1
ATOM 1502 O O . ARG A 1 202 ? 10.731 -4.689 -24.869 1.00 88.81 202 ARG A O 1
ATOM 1509 N N . LEU A 1 203 ? 10.554 -6.195 -26.528 1.00 89.00 203 LEU A N 1
ATOM 1510 C CA . LEU A 1 203 ? 10.587 -7.373 -25.662 1.00 89.00 203 LEU A CA 1
ATOM 1511 C C . LEU A 1 203 ? 11.952 -7.515 -24.971 1.00 89.00 203 LEU A C 1
ATOM 1513 O O . LEU A 1 203 ? 12.006 -7.788 -23.775 1.00 89.00 203 LEU A O 1
ATOM 1517 N N . ILE A 1 204 ? 13.049 -7.243 -25.683 1.00 91.81 204 ILE A N 1
ATOM 1518 C CA . ILE A 1 204 ? 14.405 -7.217 -25.115 1.00 91.81 204 ILE A CA 1
ATOM 1519 C C . ILE A 1 204 ? 14.569 -6.060 -24.117 1.00 91.81 204 ILE A C 1
ATOM 1521 O O . ILE A 1 204 ? 15.174 -6.246 -23.064 1.00 91.81 204 ILE A O 1
ATOM 1525 N N . GLU A 1 205 ? 14.033 -4.873 -24.400 1.00 92.81 205 GLU A N 1
ATOM 1526 C CA . GLU A 1 205 ? 14.123 -3.721 -23.491 1.00 92.81 205 GLU A CA 1
ATOM 1527 C C . GLU A 1 205 ? 13.342 -3.929 -22.185 1.00 92.81 205 GLU A C 1
ATOM 1529 O O . GLU A 1 205 ? 13.801 -3.498 -21.125 1.00 92.81 205 GLU A O 1
ATOM 1534 N N . ALA A 1 206 ? 12.199 -4.617 -22.244 1.00 90.25 206 ALA A N 1
ATOM 1535 C CA . ALA A 1 206 ? 11.378 -4.929 -21.075 1.00 90.25 206 ALA A CA 1
ATOM 1536 C C . ALA A 1 206 ? 11.889 -6.134 -20.259 1.00 90.25 206 ALA A C 1
ATOM 1538 O O . ALA A 1 206 ? 11.530 -6.275 -19.088 1.00 90.25 206 ALA A O 1
ATOM 1539 N N . ALA A 1 207 ? 12.704 -7.007 -20.858 1.00 93.25 207 ALA A N 1
ATOM 1540 C CA . ALA A 1 207 ? 13.185 -8.230 -20.226 1.00 93.25 207 ALA A CA 1
ATOM 1541 C C . ALA A 1 207 ? 14.264 -7.974 -19.159 1.00 93.25 207 ALA A C 1
ATOM 1543 O O . ALA A 1 207 ? 15.060 -7.031 -19.231 1.00 93.25 207 ALA A O 1
ATOM 1544 N N . SER A 1 208 ? 14.351 -8.870 -18.172 1.00 95.81 208 SER A N 1
ATOM 1545 C CA . SER A 1 208 ? 15.412 -8.815 -17.161 1.00 95.81 208 SER A CA 1
ATOM 1546 C C . SER A 1 208 ? 16.807 -9.019 -17.785 1.00 95.81 208 SER A C 1
ATOM 1548 O O . SER A 1 208 ? 16.934 -9.632 -18.848 1.00 95.81 208 SER A O 1
ATOM 1550 N N . PRO A 1 209 ? 17.907 -8.573 -17.141 1.00 94.50 209 PRO A N 1
ATOM 1551 C CA . PRO A 1 209 ? 19.256 -8.719 -17.698 1.00 94.50 209 PRO A CA 1
ATOM 1552 C C . PRO A 1 209 ? 19.625 -10.155 -18.099 1.00 94.50 209 PRO A C 1
ATOM 1554 O O . PRO A 1 209 ? 20.258 -10.352 -19.136 1.00 94.50 209 PRO A O 1
ATOM 1557 N N . SER A 1 210 ? 19.198 -11.146 -17.312 1.00 89.19 210 SER A N 1
ATOM 1558 C CA . SER A 1 210 ? 19.379 -12.574 -17.595 1.00 89.19 210 SER A CA 1
ATOM 1559 C C . SER A 1 210 ? 18.567 -13.051 -18.801 1.00 89.19 210 SER A C 1
ATOM 1561 O O . SER A 1 210 ? 19.062 -13.834 -19.610 1.00 89.19 210 SER A O 1
ATOM 1563 N N . GLU A 1 211 ? 17.339 -12.565 -18.962 1.00 91.62 211 GLU A N 1
ATOM 1564 C CA . GLU A 1 211 ? 16.481 -12.920 -20.095 1.00 91.62 211 GLU A CA 1
ATOM 1565 C C . GLU A 1 211 ? 16.946 -12.267 -21.390 1.00 91.62 211 GLU A C 1
ATOM 1567 O O . GLU A 1 211 ? 16.929 -12.921 -22.424 1.00 91.62 211 GLU A O 1
ATOM 1572 N N . ARG A 1 212 ? 17.461 -11.034 -21.346 1.00 94.50 212 ARG A N 1
ATOM 1573 C CA . ARG A 1 212 ? 18.084 -10.404 -22.520 1.00 94.50 212 ARG A CA 1
ATOM 1574 C C . ARG A 1 212 ? 19.250 -11.227 -23.045 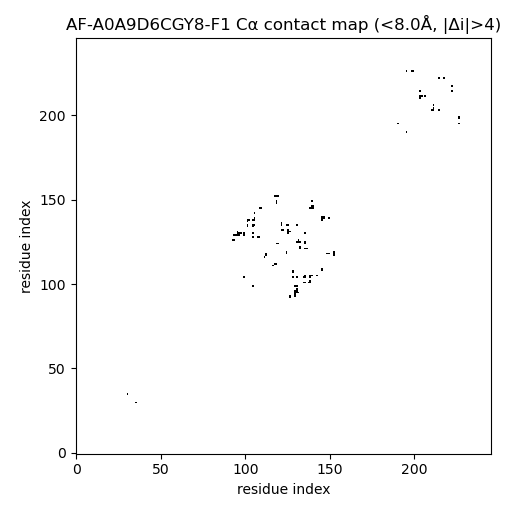1.00 94.50 212 ARG A C 1
ATOM 1576 O O . ARG A 1 212 ? 19.332 -11.467 -24.243 1.00 94.50 212 ARG A O 1
ATOM 1583 N N . ALA A 1 213 ? 20.128 -11.697 -22.156 1.00 93.88 213 ALA A N 1
ATOM 1584 C CA . ALA A 1 213 ? 21.235 -12.569 -22.546 1.00 93.88 213 ALA A CA 1
ATOM 1585 C C . ALA A 1 213 ? 20.724 -13.866 -23.196 1.00 93.88 213 ALA A C 1
ATOM 1587 O O . ALA A 1 213 ? 21.267 -14.304 -24.207 1.00 93.88 213 ALA A O 1
ATOM 1588 N N . ARG A 1 214 ? 19.635 -14.439 -22.666 1.00 95.50 214 ARG A N 1
ATOM 1589 C CA . ARG A 1 214 ? 18.978 -15.616 -23.248 1.00 95.50 214 ARG A CA 1
ATOM 1590 C C . ARG A 1 214 ? 18.359 -15.328 -24.620 1.00 95.50 214 ARG A C 1
ATOM 1592 O O . ARG A 1 214 ? 18.514 -16.149 -25.515 1.00 95.50 214 ARG A O 1
ATOM 1599 N N . LEU A 1 215 ? 17.684 -14.192 -24.793 1.00 94.31 215 LEU A N 1
ATOM 1600 C CA . LEU A 1 215 ? 17.070 -13.780 -26.060 1.00 94.31 215 LEU A CA 1
ATOM 1601 C C . LEU A 1 215 ? 18.132 -13.503 -27.132 1.00 94.31 215 LEU A C 1
ATOM 1603 O O . LEU A 1 215 ? 17.969 -13.933 -28.266 1.00 94.31 215 LEU A O 1
ATOM 1607 N N . HIS A 1 216 ? 19.256 -12.877 -26.770 1.00 94.00 216 HIS A N 1
ATOM 1608 C CA . HIS A 1 216 ? 20.380 -12.662 -27.688 1.00 94.00 216 HIS A CA 1
ATOM 1609 C C . HIS A 1 216 ? 21.118 -13.951 -28.071 1.00 94.00 216 HIS A C 1
ATOM 1611 O O . HIS A 1 216 ? 21.686 -14.024 -29.157 1.00 94.00 216 HIS A O 1
ATOM 1617 N N . ALA A 1 217 ? 21.127 -14.959 -27.197 1.00 95.81 217 ALA A N 1
ATOM 1618 C CA . ALA A 1 217 ? 21.728 -16.263 -27.477 1.00 95.81 217 ALA A CA 1
ATOM 1619 C C . ALA A 1 217 ? 20.801 -17.207 -28.268 1.00 95.81 217 ALA A C 1
ATOM 1621 O O . ALA A 1 217 ? 21.217 -18.305 -28.641 1.00 95.81 217 ALA A O 1
ATOM 1622 N N . MET A 1 218 ? 19.543 -16.818 -28.495 1.00 96.44 218 MET A N 1
ATOM 1623 C CA . MET A 1 218 ? 18.539 -17.658 -29.138 1.00 96.44 218 MET A CA 1
ATOM 1624 C C . MET A 1 218 ? 18.675 -17.615 -30.674 1.00 96.44 218 MET A C 1
ATOM 1626 O O . MET A 1 218 ? 18.838 -16.534 -31.241 1.00 96.44 218 MET A O 1
ATOM 1630 N N . PRO A 1 219 ? 18.579 -18.762 -31.378 1.00 97.00 219 PRO A N 1
ATOM 1631 C CA . PRO A 1 219 ? 18.553 -18.786 -32.838 1.00 97.00 219 PRO A CA 1
ATOM 1632 C C . PRO A 1 219 ? 17.373 -17.980 -33.416 1.00 97.00 219 PRO A C 1
ATOM 1634 O O . PRO A 1 219 ? 16.288 -17.981 -32.824 1.00 97.00 219 PRO A O 1
ATOM 1637 N N . PRO A 1 220 ? 17.526 -17.356 -34.599 1.00 89.81 220 PRO A N 1
ATOM 1638 C CA . PRO A 1 220 ? 16.503 -16.480 -35.181 1.00 89.81 220 PRO A CA 1
ATOM 1639 C C . PRO A 1 220 ? 15.163 -17.190 -35.436 1.00 89.81 220 PRO A C 1
ATOM 1641 O O . PRO A 1 220 ? 14.106 -16.587 -35.269 1.00 89.81 220 PRO A O 1
ATOM 1644 N N . ASP A 1 221 ? 15.178 -18.483 -35.764 1.00 92.88 221 ASP A N 1
ATOM 1645 C CA . ASP A 1 221 ? 13.950 -19.260 -35.994 1.00 92.88 221 ASP A CA 1
ATOM 1646 C C . ASP A 1 221 ? 13.131 -19.462 -34.707 1.00 92.88 221 ASP A C 1
ATOM 1648 O O . ASP A 1 221 ? 11.896 -19.440 -34.720 1.00 92.88 221 ASP A O 1
ATOM 1652 N N . GLN A 1 222 ? 13.816 -19.604 -33.569 1.00 93.69 222 GLN A N 1
ATOM 1653 C CA . GLN A 1 222 ? 13.168 -19.702 -32.261 1.00 93.69 222 GLN A CA 1
ATOM 1654 C C . GLN A 1 222 ? 12.621 -18.342 -31.814 1.00 93.69 222 GLN A C 1
ATOM 1656 O O . GLN A 1 222 ? 11.527 -18.288 -31.256 1.00 93.69 222 GLN A O 1
ATOM 1661 N N . LEU A 1 223 ? 13.322 -17.246 -32.128 1.00 91.81 223 LEU A N 1
ATOM 1662 C CA . LEU A 1 223 ? 12.833 -15.889 -31.869 1.00 91.81 223 LEU A CA 1
ATOM 1663 C C . LEU A 1 223 ? 11.552 -15.587 -32.654 1.00 91.81 223 LEU A C 1
ATOM 1665 O O . LEU A 1 223 ? 10.586 -15.110 -32.068 1.00 91.81 223 LEU A O 1
ATOM 1669 N N . ARG A 1 224 ? 11.492 -15.945 -33.942 1.00 90.31 224 ARG A N 1
ATOM 1670 C CA . ARG A 1 224 ? 10.268 -15.801 -34.754 1.00 90.31 224 ARG A CA 1
ATOM 1671 C C . ARG A 1 224 ? 9.101 -16.611 -34.193 1.00 90.31 224 ARG A C 1
ATOM 1673 O O . ARG A 1 224 ? 7.977 -16.121 -34.135 1.00 90.31 224 ARG A O 1
ATOM 1680 N N . SER A 1 225 ? 9.372 -17.834 -33.738 1.00 91.12 225 SER A N 1
ATOM 1681 C CA . SER A 1 225 ? 8.355 -18.685 -33.105 1.00 91.12 225 SER A CA 1
ATOM 1682 C C . SER A 1 225 ? 7.820 -18.063 -31.810 1.00 91.12 225 SER A C 1
ATOM 1684 O O . SER A 1 225 ? 6.618 -18.102 -31.553 1.00 91.12 225 SER A O 1
ATOM 1686 N N . LEU A 1 226 ? 8.701 -17.446 -31.016 1.00 92.31 226 LEU A N 1
ATOM 1687 C CA . LEU A 1 226 ? 8.337 -16.733 -29.794 1.00 92.31 226 LEU A CA 1
ATOM 1688 C C . LEU A 1 226 ? 7.494 -15.489 -30.103 1.00 92.31 226 LEU A C 1
ATOM 1690 O O . LEU A 1 226 ? 6.464 -15.291 -29.466 1.00 92.31 226 LEU A O 1
ATOM 1694 N N . LEU A 1 227 ? 7.880 -14.692 -31.104 1.00 90.62 227 LEU A N 1
ATOM 1695 C CA . LEU A 1 227 ? 7.113 -13.520 -31.538 1.00 90.62 227 LEU A CA 1
ATOM 1696 C C . LEU A 1 227 ? 5.701 -13.901 -31.990 1.00 90.62 227 LEU A C 1
ATOM 1698 O O . LEU A 1 227 ? 4.737 -13.259 -31.574 1.00 90.62 227 LEU A O 1
ATOM 1702 N N . ARG A 1 228 ? 5.563 -14.992 -32.754 1.00 89.44 228 ARG A N 1
ATOM 1703 C CA . ARG A 1 228 ? 4.249 -15.502 -33.167 1.00 89.44 228 ARG A CA 1
ATOM 1704 C C . ARG A 1 228 ? 3.377 -15.865 -31.965 1.00 89.44 228 ARG A C 1
ATOM 1706 O O . ARG A 1 228 ? 2.223 -15.455 -31.906 1.00 89.44 228 ARG A O 1
ATOM 1713 N N . LEU A 1 229 ? 3.946 -16.568 -30.984 1.00 89.94 229 LEU A N 1
ATOM 1714 C CA . LEU A 1 229 ? 3.234 -16.965 -29.767 1.00 89.94 229 LEU A CA 1
ATOM 1715 C C . LEU A 1 229 ? 2.786 -15.751 -28.936 1.00 89.94 229 LEU A C 1
ATOM 1717 O O . LEU A 1 229 ? 1.673 -15.727 -28.416 1.00 89.94 229 LEU A O 1
ATOM 1721 N N . VAL A 1 230 ? 3.637 -14.729 -28.827 1.00 87.06 230 VAL A N 1
ATOM 1722 C CA . VAL A 1 230 ? 3.305 -13.483 -28.118 1.00 87.06 230 VAL A CA 1
ATOM 1723 C C . VAL A 1 230 ? 2.198 -12.714 -28.843 1.00 87.06 230 VAL A C 1
ATOM 1725 O O . VAL A 1 230 ? 1.307 -12.177 -28.181 1.00 87.06 230 VAL A O 1
ATOM 1728 N N . GLY A 1 231 ? 2.220 -12.692 -30.179 1.00 84.25 231 GLY A N 1
ATOM 1729 C CA . GLY A 1 231 ? 1.159 -12.103 -30.997 1.00 84.25 231 GLY A CA 1
ATOM 1730 C C . GLY A 1 231 ? -0.190 -12.802 -30.806 1.00 84.25 231 GLY A C 1
ATOM 1731 O O . GLY A 1 231 ? -1.197 -12.133 -30.581 1.00 84.25 231 GLY A O 1
ATOM 1732 N N . GLU A 1 232 ? -0.201 -14.140 -30.803 1.00 85.75 232 GLU A N 1
ATOM 1733 C CA . GLU A 1 232 ? -1.403 -14.953 -30.551 1.00 85.75 232 GLU A CA 1
ATOM 1734 C C . GLU A 1 232 ? -2.005 -14.659 -29.157 1.00 85.75 232 GLU A C 1
ATOM 1736 O O . GLU A 1 232 ? -3.209 -14.435 -29.035 1.00 85.75 232 GLU A O 1
ATOM 1741 N N . GLN A 1 233 ? -1.174 -14.544 -28.111 1.00 83.56 233 GLN A N 1
ATOM 1742 C CA . GLN A 1 233 ? -1.640 -14.216 -26.753 1.00 83.56 233 GLN A CA 1
ATOM 1743 C C . GLN A 1 233 ? -2.225 -12.802 -26.621 1.00 83.56 233 GLN A C 1
ATOM 1745 O O . GLN A 1 233 ? -3.188 -12.603 -25.876 1.00 83.56 233 GLN A O 1
ATOM 1750 N N . HIS A 1 234 ? -1.663 -11.810 -27.320 1.00 79.25 234 HIS A N 1
ATOM 1751 C CA . HIS A 1 234 ? -2.198 -10.443 -27.294 1.00 79.25 234 HIS A CA 1
ATOM 1752 C C . HIS A 1 234 ? -3.557 -10.363 -27.993 1.00 79.25 234 HIS A C 1
ATOM 1754 O O . HIS A 1 234 ? -4.479 -9.741 -27.462 1.00 79.25 234 HIS A O 1
ATOM 1760 N N . ALA A 1 235 ? -3.714 -11.064 -29.119 1.00 78.31 235 ALA A N 1
ATOM 1761 C CA . ALA A 1 235 ? -4.990 -11.142 -29.823 1.00 78.31 235 ALA A CA 1
ATOM 1762 C C . ALA A 1 235 ? -6.104 -11.747 -28.945 1.00 78.31 235 ALA A C 1
ATOM 1764 O O . ALA A 1 235 ? -7.242 -11.274 -28.977 1.00 78.31 235 ALA A O 1
ATOM 1765 N N . ASP A 1 236 ? -5.784 -12.747 -28.117 1.00 74.00 236 ASP A N 1
ATOM 1766 C CA . ASP A 1 236 ? -6.745 -13.356 -27.189 1.00 74.00 236 ASP A CA 1
ATOM 1767 C C . ASP A 1 236 ? -7.107 -12.443 -26.007 1.00 74.00 236 ASP A C 1
ATOM 1769 O O . ASP A 1 236 ? -8.268 -12.406 -25.583 1.00 74.00 236 ASP A O 1
ATOM 1773 N N . HIS A 1 237 ? -6.147 -11.669 -25.487 1.00 71.31 237 HIS A N 1
ATOM 1774 C CA . HIS A 1 237 ? -6.401 -10.707 -24.411 1.00 71.31 237 HIS A CA 1
ATOM 1775 C C . HIS A 1 237 ? -7.311 -9.555 -24.850 1.00 71.31 237 HIS A C 1
ATOM 1777 O O . HIS A 1 237 ? -8.219 -9.186 -24.099 1.00 71.31 237 HIS A O 1
ATOM 1783 N N . ASP A 1 238 ? -7.131 -9.043 -26.067 1.00 69.50 238 ASP A N 1
ATOM 1784 C CA . ASP A 1 238 ? -7.986 -7.989 -26.625 1.00 69.50 238 ASP A CA 1
ATOM 1785 C C . ASP A 1 238 ? -9.397 -8.497 -26.963 1.00 69.50 238 ASP A C 1
ATOM 1787 O O . ASP A 1 238 ? -10.370 -7.737 -26.959 1.00 69.50 238 ASP A O 1
ATOM 1791 N N . ARG A 1 239 ? -9.544 -9.806 -27.202 1.00 66.75 239 ARG A N 1
ATOM 1792 C CA . ARG A 1 239 ? -10.824 -10.440 -27.540 1.00 66.75 239 ARG A CA 1
ATOM 1793 C C . ARG A 1 239 ? -11.680 -10.800 -26.324 1.00 66.75 239 ARG A C 1
ATOM 1795 O O . ARG A 1 239 ? -12.828 -11.218 -26.498 1.00 66.75 239 ARG A O 1
ATOM 1802 N N . ALA A 1 240 ? -11.180 -10.632 -25.098 1.00 65.69 240 ALA A N 1
ATOM 1803 C CA . ALA A 1 240 ? -11.951 -10.926 -23.895 1.00 65.69 240 ALA A CA 1
ATOM 1804 C C . ALA A 1 240 ? -13.201 -10.018 -23.826 1.00 65.69 240 ALA A C 1
ATOM 1806 O O . ALA A 1 240 ? -13.080 -8.801 -23.662 1.00 65.69 240 ALA A O 1
ATOM 1807 N N . PRO A 1 241 ? -14.429 -10.570 -23.941 1.00 62.25 241 PRO A N 1
ATOM 1808 C CA . PRO A 1 241 ? -15.627 -9.752 -24.005 1.00 62.25 241 PRO A CA 1
ATOM 1809 C C . PRO A 1 241 ? -15.801 -9.021 -22.678 1.00 62.25 241 PRO A C 1
ATOM 1811 O O . PRO A 1 241 ? -15.835 -9.652 -21.617 1.00 62.25 241 PRO A O 1
ATOM 1814 N N . LEU A 1 242 ? -15.957 -7.695 -22.753 1.00 58.31 242 LEU A N 1
ATOM 1815 C CA . LEU A 1 242 ? -16.421 -6.839 -21.665 1.00 58.31 242 LEU A CA 1
ATOM 1816 C C . LEU A 1 242 ? -17.734 -7.419 -21.132 1.00 58.31 242 LEU A C 1
ATOM 1818 O O . LEU A 1 242 ? -18.822 -7.113 -21.625 1.00 58.31 242 LEU A O 1
ATOM 1822 N N . ARG A 1 243 ? -17.637 -8.312 -20.143 1.00 60.25 243 ARG A N 1
ATOM 1823 C CA . ARG A 1 243 ? -18.788 -8.880 -19.453 1.00 60.25 243 ARG A CA 1
ATOM 1824 C C . ARG A 1 243 ? -19.457 -7.724 -18.729 1.00 60.25 243 ARG A C 1
ATOM 1826 O O . ARG A 1 243 ? -19.030 -7.333 -17.645 1.00 60.25 243 ARG A O 1
ATOM 1833 N N . LYS A 1 244 ? -20.477 -7.156 -19.377 1.00 58.72 244 LYS A N 1
ATOM 1834 C CA . LYS A 1 244 ? -21.388 -6.165 -18.810 1.00 58.72 244 LYS A CA 1
ATOM 1835 C C . LYS A 1 244 ? -21.923 -6.752 -17.509 1.00 58.72 244 LYS A C 1
ATOM 1837 O O . LYS A 1 244 ? -22.746 -7.663 -17.529 1.00 58.72 244 LYS A O 1
ATOM 1842 N N . ARG A 1 245 ? -21.389 -6.280 -16.385 1.00 54.12 245 ARG A N 1
ATOM 1843 C CA . ARG A 1 245 ? -21.978 -6.520 -15.071 1.00 54.12 245 ARG A CA 1
ATOM 1844 C C . ARG A 1 245 ? -23.268 -5.705 -15.033 1.00 54.12 245 ARG A C 1
ATOM 1846 O O . ARG A 1 245 ? -23.199 -4.478 -15.041 1.00 54.12 245 ARG A O 1
ATOM 1853 N N . ALA A 1 246 ? -24.390 -6.412 -15.133 1.00 66.75 246 ALA A N 1
ATOM 1854 C CA . ALA A 1 246 ? -25.726 -5.894 -14.862 1.00 66.75 246 ALA A CA 1
ATOM 1855 C C . ALA A 1 246 ? -25.936 -5.751 -13.350 1.00 66.75 246 ALA A C 1
ATOM 1857 O O . ALA A 1 246 ? -25.328 -6.557 -12.604 1.00 66.75 246 ALA A O 1
#

Sequence (246 aa):
MADDNRPTLPSMANPTPTPAPQPRRLSLFGPPVAAVEAFAKEMALINQAPLLAIRAVMELGQEIDDPTVSRPAAPAAEAPIALAAEPTPEQTRPSIGTGLDWQTACDRLIALRRAGESFTSLRDLAARVGCSEGLIRKAIKSDTGLRAWAAEAKRTRRTAPAATGLDHAIRRVPQRREAAPDVDTADSDSNTPADDDTVLQRLIEAASPSERARLHAMPPDQLRSLLRLVGEQHADHDRAPLRKRA

Foldseek 3Di:
DDDDDDDDDDDDDDDDDDDDDDPPPPPPPDDDVVVVVVVVVVVVVVVVVVVVVVVVVVVVPPDDDDPPDDDDDDDDDDDDDDPPDDPPPPPPQQPLPPPDALVQLLVVVVVCVVVVHADDDLVVSCSVSSHDSVSSVVSCVVDPVSVVRVVVNVVVVVPPPPPPPVVVVPPPDPPDCDDDDPDDPPDPPPPDVVVLVVVLVVVLVPDDPVVVVVSVPDDPVVSVVVSVVVVVVVVVVVPPDPPPDD

Secondary structure (DSSP, 8-state):
------------PPPPPPPP---------PPPHHHHHHHHHHHHHHTTHHHHHHHHHHHTSS---------PPP-----------------------TT--HHHHHHHHHHHHHTT-----HHHHHHHHTS-HHHHHHHHHH-HHHHHHHHHHHHHHH-S-----GGGG--------PPPP-----------HHHHHHHHHHHHHHS-HHHHHHHHTS-HHHHHHHHHHHHHHHHHHHTS------

Nearest PDB structures (foldseek):
  2vt2-assembly1_B  TM=5.759E-01  e=5.477E-01  Bacillus subtilis
  3ikv-assembly1_B  TM=5.732E-01  e=9.028E-01  Thermus thermophilus HB27
  3ikt-assembly1_A  TM=5.904E-01  e=1.023E+00  Thermus thermophilus HB27
  3wgh-assembly1_B  TM=5.774E-01  e=1.488E+00  Thermoanaerobacter ethanolicus JW 200
  6ny3-assembly1_Y  TM=1.610E-01  e=6.666E+00  Deltaproteobacteria bacterium

Solvent-accessible surface area (backbone atoms only — not comparable to full-atom values): 16278 Å² total; per-residue (Å²): 143,78,87,86,84,76,84,80,75,82,81,79,76,79,80,77,83,76,80,74,85,72,82,80,77,76,74,83,70,68,80,57,69,70,60,56,53,52,52,52,55,52,55,55,57,66,67,49,60,67,58,56,55,56,53,55,57,63,70,70,69,82,79,78,79,83,77,85,73,82,79,79,81,85,83,92,79,94,75,85,83,73,84,76,73,76,77,70,79,76,73,75,72,72,76,68,53,91,76,73,52,49,64,62,52,34,55,52,52,52,51,44,50,72,72,66,55,77,71,76,52,64,65,56,50,14,62,73,74,46,45,54,51,70,45,50,54,50,27,31,70,73,36,70,67,51,41,51,49,54,50,47,42,54,46,56,70,64,61,50,72,71,77,78,48,74,68,78,75,64,64,84,66,84,79,74,85,68,79,80,77,87,71,81,89,72,77,94,75,76,83,48,73,74,56,54,54,54,52,50,51,52,52,47,71,72,40,55,78,71,50,34,56,51,60,72,70,47,57,70,70,59,51,53,54,50,53,52,54,53,52,55,53,50,57,53,62,74,61,58,74,84,75,78,83,125

pLDDT: mean 71.39, std 18.87, range [43.84, 97.94]

Mean predicted aligned error: 21.9 Å